Protein AF-0000000070112842 (afdb_homodimer)

Solvent-accessible surface area (backbone atoms only — not comparable to full-atom values): 18933 Å² total; per-residue (Å²): 123,49,76,45,70,64,50,80,87,42,48,68,60,49,40,52,39,33,24,64,46,45,57,95,49,2,61,63,55,31,59,43,51,64,49,45,53,69,75,30,86,79,47,47,46,36,32,30,29,48,96,89,36,78,44,31,39,36,29,32,35,65,26,33,31,51,26,91,87,47,78,40,79,28,38,31,53,58,56,76,26,37,30,71,92,50,54,96,68,54,55,63,58,53,47,49,54,52,52,49,55,57,41,51,74,67,59,40,27,43,37,32,38,73,52,60,46,77,63,41,43,77,73,62,32,40,45,24,60,82,63,53,32,40,74,70,47,88,63,40,53,68,62,25,33,26,31,30,78,39,89,60,45,54,88,80,74,27,32,28,43,42,74,42,61,61,41,60,78,63,59,57,65,42,65,127,120,46,75,44,71,63,52,82,87,42,48,67,60,49,39,54,38,32,25,61,44,45,58,95,50,3,61,62,54,33,58,42,51,63,49,44,55,67,75,29,86,80,48,46,47,36,31,31,30,48,97,88,37,78,44,30,39,35,27,33,34,65,26,34,30,50,26,91,88,48,78,39,79,28,37,32,51,59,57,77,28,37,31,71,92,51,54,95,68,54,54,63,59,51,47,50,53,51,51,48,55,57,39,50,75,69,59,41,27,43,38,33,37,74,51,60,46,76,65,41,42,77,73,60,34,42,46,24,61,83,64,53,31,40,75,70,45,88,63,40,54,67,60,24,33,25,31,28,76,40,88,60,45,54,87,80,72,26,30,27,43,42,74,43,61,61,41,60,78,65,58,58,66,39,67,124

Radius of gyration: 22.59 Å; Cα contacts (8 Å, |Δi|>4): 717; chains: 2; bounding box: 39×72×52 Å

Foldseek 3Di:
DDKDWDDPVCLVLVLVQQLQQPPPCSNLLSVLVVVQVVQAVPKTKMFDDDPRHTFWMKIWHWWWFPAPPDIDIAIEIPDIGGHPVCPPVCRSLVRLVVVLVVVVVVLHFKYKYFDDLVVCVVNAKFQQVVLQEAEPDPLGPRGRTIMHGDPNHDSSRYHYIGDDCSCVVSVNRSND/DDKDWDDPVCLVLVLVQQLQQPPPCSNLLSVLVVVQVVQAVPKTKMFDDDPRHTFWMKIWHWWWFPAPPDIDIAIEIPDIGGHPVCPPVCRSLVRLVVVLVVVVVVLHFKYKYFDDLVVCVVNAKFQQVVLQEAEPDPLGPRGRTIMHGDPNHDSSRYHYIGDDCSCVVSVNRSND

Structure (mmCIF, N/CA/C/O backbone):
data_AF-0000000070112842-model_v1
#
loop_
_entity.id
_entity.type
_entity.pdbx_description
1 polymer 'Putative acetyltransferase'
#
loop_
_atom_site.group_PDB
_atom_site.id
_atom_site.type_symbol
_atom_site.label_atom_id
_atom_site.label_alt_id
_atom_site.label_comp_id
_atom_site.label_asym_id
_atom_site.label_entity_id
_atom_site.label_seq_id
_atom_site.pdbx_PDB_ins_code
_atom_site.Cartn_x
_atom_site.Cartn_y
_atom_site.Cartn_z
_atom_site.occupancy
_atom_site.B_iso_or_equiv
_atom_site.auth_seq_id
_atom_site.auth_comp_id
_atom_site.auth_asym_id
_atom_sit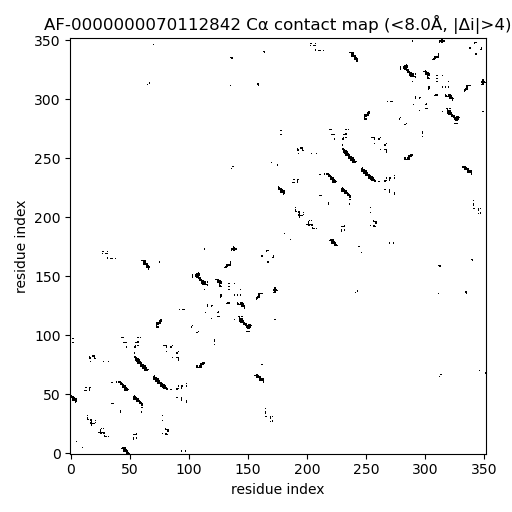e.auth_atom_id
_atom_site.pdbx_PDB_model_num
ATOM 1 N N . MET A 1 1 ? -2.617 -36.75 -10.039 1 94.19 1 MET A N 1
ATOM 2 C CA . MET A 1 1 ? -2.389 -35.438 -9.414 1 94.19 1 MET A CA 1
ATOM 3 C C . MET A 1 1 ? -3.52 -35.094 -8.445 1 94.19 1 MET A C 1
ATOM 5 O O . MET A 1 1 ? -4.695 -35.25 -8.781 1 94.19 1 MET A O 1
ATOM 9 N N . HIS A 1 2 ? -3.211 -34.688 -7.227 1 97.38 2 HIS A N 1
ATOM 10 C CA . HIS A 1 2 ? -4.148 -34.281 -6.176 1 97.38 2 HIS A CA 1
ATOM 11 C C . HIS A 1 2 ? -3.879 -32.875 -5.688 1 97.38 2 HIS A C 1
ATOM 13 O O . HIS A 1 2 ? -2.727 -32.5 -5.457 1 97.38 2 HIS A O 1
ATOM 19 N N . ILE A 1 3 ? -4.961 -32.062 -5.59 1 98.75 3 ILE A N 1
ATOM 20 C CA . ILE A 1 3 ? -4.824 -30.688 -5.102 1 98.75 3 ILE A CA 1
ATOM 21 C C . ILE A 1 3 ? -5.477 -30.562 -3.729 1 98.75 3 ILE A C 1
ATOM 23 O O . ILE A 1 3 ? -6.598 -31.031 -3.52 1 98.75 3 ILE A O 1
ATOM 27 N N . ARG A 1 4 ? -4.805 -29.953 -2.801 1 98.62 4 ARG A N 1
ATOM 28 C CA . ARG A 1 4 ? -5.301 -29.766 -1.442 1 98.62 4 ARG A CA 1
ATOM 29 C C . ARG A 1 4 ? -4.746 -28.469 -0.832 1 98.62 4 ARG A C 1
ATOM 31 O O . ARG A 1 4 ? -3.797 -27.891 -1.355 1 98.62 4 ARG A O 1
ATOM 38 N N . ALA A 1 5 ? -5.324 -28.062 0.237 1 98.69 5 ALA A N 1
ATOM 39 C CA . ALA A 1 5 ? -4.793 -26.922 0.989 1 98.69 5 ALA A CA 1
ATOM 40 C C . ALA A 1 5 ? -3.412 -27.234 1.553 1 98.69 5 ALA A C 1
ATOM 42 O O . ALA A 1 5 ? -3.145 -28.375 1.964 1 98.69 5 ALA A O 1
ATOM 43 N N . GLU A 1 6 ? -2.572 -26.297 1.577 1 98.62 6 GLU A N 1
ATOM 44 C CA . GLU A 1 6 ? -1.262 -26.531 2.182 1 98.62 6 GLU A CA 1
ATOM 45 C C . GLU A 1 6 ? -1.379 -26.75 3.686 1 98.62 6 GLU A C 1
ATOM 47 O O . GLU A 1 6 ? -2.35 -26.312 4.309 1 98.62 6 GLU A O 1
ATOM 52 N N . THR A 1 7 ? -0.435 -27.422 4.27 1 98.19 7 THR A N 1
ATOM 53 C CA . THR A 1 7 ? -0.228 -27.562 5.707 1 98.19 7 THR A CA 1
ATOM 54 C C . THR A 1 7 ? 1.185 -27.125 6.094 1 98.19 7 THR A C 1
ATOM 56 O O . THR A 1 7 ? 2.061 -27.016 5.23 1 98.19 7 THR A O 1
ATOM 59 N N . PRO A 1 8 ? 1.387 -26.828 7.34 1 98.31 8 PRO A N 1
ATOM 60 C CA . PRO A 1 8 ? 2.736 -26.438 7.754 1 98.31 8 PRO A CA 1
ATOM 61 C C . PRO A 1 8 ? 3.793 -27.469 7.375 1 98.31 8 PRO A C 1
ATOM 63 O O . PRO A 1 8 ? 4.941 -27.125 7.105 1 98.31 8 PRO A O 1
ATOM 66 N N . ALA A 1 9 ? 3.432 -28.672 7.289 1 98.06 9 ALA A N 1
ATOM 67 C CA . ALA A 1 9 ? 4.363 -29.734 6.918 1 98.06 9 ALA A CA 1
ATOM 68 C C . ALA A 1 9 ? 4.848 -29.562 5.48 1 98.06 9 ALA A C 1
ATOM 70 O O . ALA A 1 9 ? 5.898 -30.094 5.105 1 98.06 9 ALA A O 1
ATOM 71 N N . ASP A 1 10 ? 4.137 -28.781 4.68 1 98.62 10 ASP A N 1
ATOM 72 C CA . ASP A 1 10 ? 4.461 -28.594 3.268 1 98.62 10 ASP A CA 1
ATOM 73 C C . ASP A 1 10 ? 5.473 -27.469 3.084 1 98.62 10 ASP A C 1
ATOM 75 O O . ASP A 1 10 ? 6.047 -27.312 2.002 1 98.62 10 ASP A O 1
ATOM 79 N N . HIS A 1 11 ? 5.684 -26.688 4.117 1 98.69 11 HIS A N 1
ATOM 80 C CA . HIS A 1 11 ? 6.367 -25.406 3.969 1 98.69 11 HIS A CA 1
ATOM 81 C C . HIS A 1 11 ? 7.762 -25.578 3.385 1 98.69 11 HIS A C 1
ATOM 83 O O . HIS A 1 11 ? 8.148 -24.875 2.457 1 98.69 11 HIS A O 1
ATOM 89 N N . PRO A 1 12 ? 8.562 -26.578 3.82 1 98.38 12 PRO A N 1
ATOM 90 C CA . PRO A 1 12 ? 9.891 -26.75 3.221 1 98.38 12 PRO A CA 1
ATOM 91 C C . PRO A 1 12 ? 9.828 -27.125 1.739 1 98.38 12 PRO A C 1
ATOM 93 O O . PRO A 1 12 ? 10.594 -26.594 0.933 1 98.38 12 PRO A O 1
ATOM 96 N N . ALA A 1 13 ? 8.961 -28.016 1.416 1 98.38 13 ALA A N 1
ATOM 97 C CA . ALA A 1 13 ? 8.82 -28.438 0.024 1 98.38 13 ALA A CA 1
ATOM 98 C C . ALA A 1 13 ? 8.32 -27.281 -0.847 1 98.38 13 ALA A C 1
ATOM 100 O O . ALA A 1 13 ? 8.75 -27.141 -1.993 1 98.38 13 ALA A O 1
ATOM 101 N N . ILE A 1 14 ? 7.371 -26.469 -0.353 1 98.69 14 ILE A N 1
ATOM 102 C CA . ILE A 1 14 ? 6.879 -25.312 -1.074 1 98.69 14 IL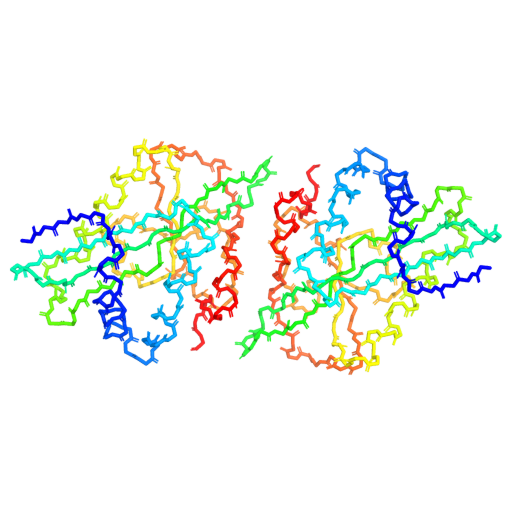E A CA 1
ATOM 103 C C . ILE A 1 14 ? 8.023 -24.328 -1.313 1 98.69 14 ILE A C 1
ATOM 105 O O . ILE A 1 14 ? 8.164 -23.781 -2.41 1 98.69 14 ILE A O 1
ATOM 109 N N . ASP A 1 15 ? 8.836 -24.141 -0.276 1 98.56 15 ASP A N 1
ATOM 110 C CA . ASP A 1 15 ? 9.977 -23.234 -0.394 1 98.56 15 ASP A CA 1
ATOM 111 C C . ASP A 1 15 ? 10.883 -23.641 -1.552 1 98.56 15 ASP A C 1
ATOM 113 O O . ASP A 1 15 ? 11.234 -22.812 -2.396 1 98.56 15 ASP A O 1
ATOM 117 N N . GLN A 1 16 ? 11.18 -24.906 -1.597 1 97.94 16 GLN A N 1
ATOM 118 C CA . GLN A 1 16 ? 12.039 -25.438 -2.65 1 97.94 16 GLN A CA 1
ATOM 119 C C . GLN A 1 16 ? 11.367 -25.328 -4.016 1 97.94 16 GLN A C 1
ATOM 121 O O . GLN A 1 16 ? 12.016 -24.984 -5.008 1 97.94 16 GLN A O 1
ATOM 126 N N . LEU A 1 17 ? 10.133 -25.656 -4.035 1 98.38 17 LEU A N 1
ATOM 127 C CA . LEU A 1 17 ? 9.359 -25.609 -5.273 1 98.38 17 LEU A CA 1
ATOM 128 C C . LEU A 1 17 ? 9.328 -24.188 -5.836 1 98.38 17 LEU A C 1
ATOM 130 O O . LEU A 1 17 ? 9.586 -23.984 -7.023 1 98.38 17 LEU A O 1
ATOM 134 N N . VAL A 1 18 ? 9.062 -23.203 -5.016 1 98.25 18 VAL A N 1
ATOM 135 C CA . VAL A 1 18 ? 8.961 -21.797 -5.43 1 98.25 18 VAL A CA 1
ATOM 136 C C . VAL A 1 18 ? 10.32 -21.312 -5.914 1 98.25 18 VAL A C 1
ATOM 138 O O . VAL A 1 18 ? 10.43 -20.703 -6.984 1 98.25 18 VAL A O 1
ATOM 141 N N . GLU A 1 19 ? 11.328 -21.594 -5.125 1 97.38 19 GLU A N 1
ATOM 142 C CA . GLU A 1 19 ? 12.672 -21.172 -5.508 1 97.38 19 GLU A CA 1
ATOM 143 C C . GLU A 1 19 ? 13.062 -21.719 -6.871 1 97.38 19 GLU A C 1
ATOM 145 O O . GLU A 1 19 ? 13.625 -21 -7.703 1 97.38 19 GLU A O 1
ATOM 150 N N . GLY A 1 20 ? 12.75 -22.922 -7.133 1 96.06 20 GLY A N 1
ATOM 151 C CA . GLY A 1 20 ? 13.086 -23.578 -8.391 1 96.06 20 GLY A CA 1
ATOM 152 C C . GLY A 1 20 ? 12.258 -23.078 -9.562 1 96.06 20 GLY A C 1
ATOM 153 O O . GLY A 1 20 ? 12.719 -23.109 -10.703 1 96.06 20 GLY A O 1
ATOM 154 N N . ALA A 1 21 ? 11.07 -22.625 -9.297 1 96.06 21 ALA A N 1
ATOM 155 C CA . ALA A 1 21 ? 10.125 -22.266 -10.352 1 96.06 21 ALA A CA 1
ATOM 156 C C . ALA A 1 21 ? 10.43 -20.875 -10.898 1 96.06 21 ALA A C 1
ATOM 158 O O . ALA A 1 21 ? 10.062 -20.562 -12.039 1 96.06 21 ALA A O 1
ATOM 159 N N . PHE A 1 22 ? 11.156 -19.953 -10.133 1 93.62 22 PHE A N 1
ATOM 160 C CA . PHE A 1 22 ? 11.289 -18.562 -10.523 1 93.62 22 PHE A CA 1
ATOM 161 C C . PHE A 1 22 ? 12.742 -18.234 -10.867 1 93.62 22 PHE A C 1
ATOM 163 O O . PHE A 1 22 ? 13.125 -17.062 -10.922 1 93.62 22 PHE A O 1
ATOM 170 N N . GLY A 1 23 ? 13.547 -19.25 -11.062 1 91.25 23 GLY A N 1
ATOM 171 C CA . GLY A 1 23 ? 14.906 -19.031 -11.547 1 91.25 23 GLY A CA 1
ATOM 172 C C . GLY A 1 23 ? 15.672 -18.016 -10.742 1 91.25 23 GLY A C 1
ATOM 173 O O . GLY A 1 23 ? 15.766 -18.109 -9.516 1 91.25 23 GLY A O 1
ATOM 174 N N . ALA A 1 24 ? 16.078 -16.828 -11.438 1 90.25 24 ALA A N 1
ATOM 175 C CA . ALA A 1 24 ? 16.938 -15.805 -10.844 1 90.25 24 ALA A CA 1
ATOM 176 C C . ALA A 1 24 ? 16.234 -15.102 -9.695 1 90.25 24 ALA A C 1
ATOM 178 O O . ALA A 1 24 ? 16.875 -14.664 -8.734 1 90.25 24 ALA A O 1
ATOM 179 N N . SER A 1 25 ? 14.914 -15.07 -9.789 1 92.06 25 SER A N 1
ATOM 180 C CA . SER A 1 25 ? 14.133 -14.406 -8.75 1 92.06 25 SER A CA 1
ATOM 181 C C . SER A 1 25 ? 13.641 -15.406 -7.707 1 92.06 25 SER A C 1
ATOM 183 O O . SER A 1 25 ? 12.812 -15.062 -6.855 1 92.06 25 SER A O 1
ATOM 185 N N . GLY A 1 26 ? 14.102 -16.578 -7.832 1 94.56 26 GLY A N 1
ATOM 186 C CA . GLY A 1 26 ? 13.57 -17.672 -7.035 1 94.56 26 GLY A CA 1
ATOM 187 C C . GLY A 1 26 ? 13.641 -17.406 -5.543 1 94.56 26 GLY A C 1
ATOM 188 O O . GLY A 1 26 ? 12.648 -17.562 -4.828 1 94.56 26 GLY A O 1
ATOM 189 N N . ARG A 1 27 ? 14.742 -17.047 -5.121 1 96 27 ARG A N 1
ATOM 190 C CA . ARG A 1 27 ? 14.914 -16.828 -3.686 1 96 27 ARG A CA 1
ATOM 191 C C . ARG A 1 27 ? 14.07 -15.664 -3.195 1 96 27 ARG A C 1
ATOM 193 O O . ARG A 1 27 ? 13.445 -15.742 -2.133 1 96 27 ARG A O 1
ATOM 200 N N . MET A 1 28 ? 14.016 -14.648 -3.951 1 95.44 28 MET A N 1
ATOM 201 C CA . MET A 1 28 ? 13.203 -13.484 -3.604 1 95.44 28 MET A CA 1
ATOM 202 C C . MET A 1 28 ? 11.734 -13.875 -3.461 1 95.44 28 MET A C 1
ATOM 204 O O . MET A 1 28 ? 11.078 -13.492 -2.492 1 95.44 28 MET A O 1
ATOM 208 N N . VAL A 1 29 ? 11.234 -14.648 -4.395 1 96.69 29 VAL A N 1
ATOM 209 C CA . VAL A 1 29 ? 9.836 -15.062 -4.387 1 96.69 29 VAL A CA 1
ATOM 210 C C . VAL A 1 29 ? 9.602 -16.062 -3.258 1 96.69 29 VAL A C 1
ATOM 212 O O . VAL A 1 29 ? 8.586 -16 -2.564 1 96.69 29 VAL A O 1
ATOM 215 N N . ALA A 1 30 ? 10.562 -16.922 -3.064 1 98.06 30 ALA A N 1
ATOM 216 C CA . ALA A 1 30 ? 10.445 -17.922 -2 1 98.06 30 ALA A CA 1
ATOM 217 C C . ALA A 1 30 ? 10.391 -17.25 -0.63 1 98.06 30 ALA A C 1
ATOM 219 O O . ALA A 1 30 ? 9.68 -17.719 0.268 1 98.06 30 ALA A O 1
ATOM 220 N N . ASP A 1 31 ? 11.125 -16.172 -0.464 1 98 31 ASP A N 1
ATOM 221 C CA . ASP A 1 31 ? 11.133 -15.438 0.798 1 98 31 ASP A CA 1
ATOM 222 C C . ASP A 1 31 ? 9.82 -14.688 1.006 1 98 31 ASP A C 1
ATOM 224 O O . ASP A 1 31 ? 9.445 -14.391 2.141 1 98 31 ASP A O 1
ATOM 228 N N . LEU A 1 32 ? 9.156 -14.383 -0.041 1 97.94 32 LEU A N 1
ATOM 229 C CA . LEU A 1 32 ? 7.887 -13.664 0.01 1 97.94 32 LEU A CA 1
ATOM 230 C C . LEU A 1 32 ? 6.793 -14.539 0.612 1 97.94 32 LEU A C 1
ATOM 232 O O . LEU A 1 32 ? 5.941 -14.055 1.36 1 97.94 32 LEU A O 1
ATOM 236 N N . VAL A 1 33 ? 6.832 -15.797 0.372 1 98.69 33 VAL A N 1
ATOM 237 C CA . VAL A 1 33 ? 5.734 -16.719 0.663 1 98.69 33 VAL A CA 1
ATOM 238 C C . VAL A 1 33 ? 5.512 -16.781 2.172 1 98.69 33 VAL A C 1
ATOM 240 O O . VAL A 1 33 ? 4.402 -16.547 2.652 1 98.69 33 VAL A O 1
ATOM 243 N N . PRO A 1 34 ? 6.539 -17.047 3.02 1 98.75 34 PRO A N 1
ATOM 244 C CA . PRO A 1 34 ? 6.285 -17.078 4.461 1 98.75 34 PRO A CA 1
ATOM 245 C C . PRO A 1 34 ? 5.859 -15.711 5.008 1 98.75 34 PRO A C 1
ATOM 247 O O . PRO A 1 34 ? 5.094 -15.641 5.969 1 98.75 34 PRO A O 1
ATOM 250 N N . ALA A 1 35 ? 6.352 -14.664 4.398 1 98.69 35 ALA A N 1
ATOM 251 C CA . ALA A 1 35 ? 5.961 -13.328 4.82 1 98.69 35 ALA A CA 1
ATOM 252 C C . ALA A 1 35 ? 4.48 -13.07 4.543 1 98.69 35 ALA A C 1
ATOM 254 O O . ALA A 1 35 ? 3.781 -12.484 5.367 1 98.69 35 ALA A O 1
ATOM 255 N N . LEU A 1 36 ? 4.027 -13.523 3.412 1 98.75 36 LEU A N 1
ATOM 256 C CA . LEU A 1 36 ? 2.617 -13.383 3.068 1 98.75 36 LEU A CA 1
ATOM 257 C C . LEU A 1 36 ? 1.743 -14.188 4.027 1 98.75 36 LEU A C 1
ATOM 259 O O . LEU A 1 36 ? 0.688 -13.711 4.453 1 98.75 36 LEU A O 1
ATOM 263 N N . ARG A 1 37 ? 2.189 -15.383 4.402 1 98.56 37 ARG A N 1
ATOM 264 C CA . ARG A 1 37 ? 1.476 -16.188 5.387 1 98.56 37 ARG A CA 1
ATOM 265 C C . ARG A 1 37 ? 1.325 -15.43 6.703 1 98.56 37 ARG A C 1
ATOM 267 O O . ARG A 1 37 ? 0.258 -15.453 7.32 1 98.56 37 ARG A O 1
ATOM 274 N N . ARG A 1 38 ? 2.379 -14.828 7.043 1 98.25 38 ARG A N 1
ATOM 275 C CA . ARG A 1 38 ? 2.428 -14.125 8.32 1 98.25 38 ARG A CA 1
ATOM 276 C C . ARG A 1 38 ? 1.506 -12.914 8.312 1 98.25 38 ARG A C 1
ATOM 278 O O . ARG A 1 38 ? 0.792 -12.664 9.289 1 98.25 38 ARG A O 1
ATOM 285 N N . ASP A 1 39 ? 1.477 -12.25 7.277 1 98.06 39 ASP A N 1
ATOM 286 C CA . ASP A 1 39 ? 0.873 -10.922 7.262 1 98.06 39 ASP A CA 1
ATOM 287 C C . ASP A 1 39 ? -0.594 -10.992 6.84 1 98.06 39 ASP A C 1
ATOM 289 O O . ASP A 1 39 ? -1.344 -10.031 7.023 1 98.06 39 ASP A O 1
ATOM 293 N N . ASP A 1 40 ? -1.027 -12.07 6.199 1 98.25 40 ASP A N 1
ATOM 294 C CA . ASP A 1 40 ? -2.428 -12.281 5.852 1 98.25 40 ASP A CA 1
ATOM 295 C C . ASP A 1 40 ? -2.949 -13.594 6.43 1 98.25 40 ASP A C 1
ATOM 297 O O . ASP A 1 40 ? -2.863 -14.641 5.785 1 98.25 40 ASP A O 1
ATOM 301 N N . PRO A 1 41 ? -3.586 -13.516 7.492 1 95.31 41 PRO A N 1
ATOM 302 C CA . PRO A 1 41 ? -4.074 -14.75 8.117 1 95.31 41 PRO A CA 1
ATOM 303 C C . PRO A 1 41 ? -5.184 -15.422 7.312 1 95.31 41 PRO A C 1
ATOM 305 O O . PRO A 1 41 ? -5.5 -16.594 7.547 1 95.31 41 PRO A O 1
ATOM 308 N N . GLU A 1 42 ? -5.719 -14.742 6.332 1 95.69 42 GLU A N 1
ATOM 309 C CA . GLU A 1 42 ? -6.82 -15.297 5.551 1 95.69 42 GLU A CA 1
ATOM 310 C C . GLU A 1 42 ? -6.332 -15.805 4.191 1 95.69 42 GLU A C 1
ATOM 312 O O . GLU A 1 42 ? -7.137 -16.031 3.289 1 95.69 42 GLU A O 1
ATOM 317 N N . PHE A 1 43 ? -5.074 -15.93 4.047 1 98.31 43 PHE A N 1
ATOM 318 C CA . PHE A 1 43 ? -4.52 -16.375 2.773 1 98.31 43 PHE A CA 1
ATOM 319 C C . PHE A 1 43 ? -5.105 -17.719 2.367 1 98.31 43 PHE A C 1
ATOM 321 O O . PHE A 1 43 ? -5.516 -18.5 3.223 1 98.31 43 PHE A O 1
ATOM 328 N N . LEU A 1 44 ? -5.191 -17.953 1.058 1 98.69 44 LEU A N 1
ATOM 329 C CA . LEU A 1 44 ? -5.496 -19.25 0.479 1 98.69 44 LEU A CA 1
ATOM 330 C C . LEU A 1 44 ? -4.297 -19.812 -0.277 1 98.69 44 LEU A C 1
ATOM 332 O O . LEU A 1 44 ? -3.688 -19.109 -1.087 1 98.69 44 LEU A O 1
ATOM 336 N N . SER A 1 45 ? -3.955 -21 0.008 1 98.88 45 SER A N 1
ATOM 337 C CA . SER A 1 45 ? -2.803 -21.656 -0.603 1 98.88 45 SER A CA 1
ATOM 338 C C . SER A 1 45 ? -3.068 -23.141 -0.831 1 98.88 45 SER A C 1
ATOM 340 O O . SER A 1 45 ? -3.557 -23.844 0.064 1 98.88 45 SER A O 1
ATOM 342 N N . PHE A 1 46 ? -2.748 -23.578 -2.002 1 98.94 46 PHE A N 1
ATOM 343 C CA . PHE A 1 46 ? -2.99 -24.953 -2.391 1 98.94 46 PHE A CA 1
ATOM 344 C C . PHE A 1 46 ? -1.736 -25.578 -3.002 1 98.94 46 PHE A C 1
ATOM 346 O O . PHE A 1 46 ? -0.942 -24.875 -3.637 1 98.94 46 PHE A O 1
ATOM 353 N N . VAL A 1 47 ? -1.636 -26.859 -2.797 1 98.88 47 VAL A N 1
ATOM 354 C CA . VAL A 1 47 ? -0.534 -27.609 -3.391 1 98.88 47 VAL A CA 1
ATOM 355 C C . VAL A 1 47 ? -1.086 -28.719 -4.27 1 98.88 47 VAL A C 1
ATOM 357 O O . VAL A 1 47 ? -2.172 -29.25 -4.012 1 98.88 47 VAL A O 1
ATOM 360 N N . ALA A 1 48 ? -0.407 -28.953 -5.336 1 98.88 48 ALA A N 1
ATOM 361 C CA . ALA A 1 48 ? -0.628 -30.141 -6.168 1 98.88 48 ALA A CA 1
ATOM 362 C C . ALA A 1 48 ? 0.427 -31.203 -5.895 1 98.88 48 ALA A C 1
ATOM 364 O O . ALA A 1 48 ? 1.625 -30.906 -5.875 1 98.88 48 ALA A O 1
ATOM 365 N N . GLU A 1 49 ? -0.035 -32.344 -5.699 1 98.06 49 GLU A N 1
ATOM 366 C CA . GLU A 1 49 ? 0.854 -33.469 -5.418 1 98.06 49 GLU A CA 1
ATOM 367 C C . GLU A 1 49 ? 0.645 -34.625 -6.422 1 98.06 49 GLU A C 1
ATOM 369 O O . GLU A 1 49 ? -0.477 -34.844 -6.879 1 98.06 49 GLU A O 1
ATOM 374 N N . ASP A 1 50 ? 1.737 -35.188 -6.801 1 96.88 50 ASP A N 1
ATOM 375 C CA . ASP A 1 50 ? 1.746 -36.375 -7.617 1 96.88 50 ASP A CA 1
ATOM 376 C C . ASP A 1 50 ? 2.693 -37.438 -7.031 1 96.88 50 ASP A C 1
ATOM 378 O O . ASP A 1 50 ? 3.898 -37.188 -6.926 1 96.88 50 ASP A O 1
ATOM 382 N N . GLY A 1 51 ? 2.172 -38.656 -6.59 1 93.12 51 GLY A N 1
ATOM 383 C CA . GLY A 1 51 ? 2.988 -39.719 -6.012 1 93.12 51 GLY A CA 1
ATOM 384 C C . GLY A 1 51 ? 3.719 -39.281 -4.754 1 93.12 51 GLY A C 1
ATOM 385 O O . GLY A 1 51 ? 4.891 -39.625 -4.562 1 93.12 51 GLY A O 1
ATOM 386 N N . GLY A 1 52 ? 3.115 -38.344 -3.998 1 91.81 52 GLY A N 1
ATOM 387 C CA . GLY A 1 52 ? 3.689 -37.906 -2.736 1 91.81 52 GLY A CA 1
ATOM 388 C C . GLY A 1 52 ? 4.641 -36.75 -2.889 1 91.81 52 GLY A C 1
ATOM 389 O O . GLY A 1 52 ? 5.141 -36.219 -1.896 1 91.81 52 GLY A O 1
ATOM 390 N N . THR A 1 53 ? 4.828 -36.375 -4.094 1 95.88 53 THR A N 1
ATOM 391 C CA . THR A 1 53 ? 5.719 -35.25 -4.363 1 95.88 53 THR A CA 1
ATOM 392 C C . THR A 1 53 ? 4.926 -34 -4.711 1 95.88 53 THR A C 1
ATOM 394 O O . THR A 1 53 ? 3.977 -34.031 -5.496 1 95.88 53 THR A O 1
ATOM 397 N N . LEU A 1 54 ? 5.316 -32.875 -4.082 1 98.12 54 LEU A N 1
ATOM 398 C CA . LEU A 1 54 ? 4.703 -31.594 -4.43 1 98.12 54 LEU A CA 1
ATOM 399 C C . LEU A 1 54 ? 5.188 -31.109 -5.793 1 98.12 54 LEU A C 1
ATOM 401 O O . LEU A 1 54 ? 6.391 -30.969 -6.008 1 98.12 54 LEU A O 1
ATOM 405 N N . ILE A 1 55 ? 4.277 -30.875 -6.707 1 98.62 55 ILE A N 1
ATOM 406 C CA . ILE A 1 55 ? 4.691 -30.531 -8.062 1 98.62 55 ILE A CA 1
ATOM 407 C C . ILE A 1 55 ? 4.172 -29.141 -8.414 1 98.62 55 ILE A C 1
ATOM 409 O O . ILE A 1 55 ? 4.555 -28.562 -9.438 1 98.62 55 ILE A O 1
ATOM 413 N N . GLY A 1 56 ? 3.322 -28.562 -7.59 1 98.88 56 GLY A N 1
ATOM 414 C CA . GLY A 1 56 ? 2.787 -27.234 -7.832 1 98.88 56 GLY A CA 1
ATOM 415 C C . GLY A 1 56 ? 2.279 -26.547 -6.574 1 98.88 56 GLY A C 1
ATOM 416 O O . GLY A 1 56 ? 2.012 -27.219 -5.57 1 98.88 56 GLY A O 1
ATOM 417 N N . HIS A 1 57 ? 2.168 -25.25 -6.605 1 98.88 57 HIS A N 1
ATOM 418 C CA . HIS A 1 57 ? 1.733 -24.391 -5.504 1 98.88 57 HIS A CA 1
ATOM 419 C C . HIS A 1 57 ? 1.108 -23.109 -6.02 1 98.88 57 HIS A C 1
ATOM 421 O O . HIS A 1 57 ? 1.589 -22.531 -6.996 1 98.88 57 HIS A O 1
ATOM 427 N N . VAL A 1 58 ? 0.021 -22.734 -5.477 1 98.94 58 VAL A N 1
ATOM 428 C CA . VAL A 1 58 ? -0.591 -21.438 -5.781 1 98.94 58 VAL A CA 1
ATOM 429 C C . VAL A 1 58 ? -1.025 -20.75 -4.488 1 98.94 58 VAL A C 1
ATOM 431 O O . VAL A 1 58 ? -1.477 -21.422 -3.549 1 98.94 58 VAL A O 1
ATOM 434 N N . MET A 1 59 ? -0.884 -19.469 -4.488 1 98.88 59 MET A N 1
ATOM 435 C CA . MET A 1 59 ? -1.245 -18.719 -3.297 1 98.88 59 MET A CA 1
ATOM 436 C C . MET A 1 59 ? -2.023 -17.453 -3.668 1 98.88 59 MET A C 1
ATOM 438 O O . MET A 1 59 ? -1.772 -16.844 -4.711 1 98.88 59 MET A O 1
ATOM 442 N N . PHE A 1 60 ? -3.006 -17.109 -2.898 1 98.88 60 PHE A N 1
ATOM 443 C CA . PHE A 1 60 ? -3.812 -15.898 -2.963 1 98.88 60 PHE A CA 1
ATOM 444 C C . PHE A 1 60 ? -3.771 -15.156 -1.636 1 98.88 60 PHE A C 1
ATOM 446 O O . PHE A 1 60 ? -4.039 -15.734 -0.582 1 98.88 60 PHE A O 1
ATOM 453 N N . THR A 1 61 ? -3.381 -13.914 -1.688 1 98.69 61 THR A N 1
ATOM 454 C CA . THR A 1 61 ? -3.354 -13.109 -0.467 1 98.69 61 THR A CA 1
ATOM 455 C C . THR A 1 61 ? -4.188 -11.844 -0.631 1 98.69 61 THR A C 1
ATOM 457 O O . THR A 1 61 ? -4.344 -11.344 -1.745 1 98.69 61 THR A O 1
ATOM 460 N N . ARG A 1 62 ? -4.703 -11.398 0.479 1 98 62 ARG A N 1
ATOM 461 C CA . ARG A 1 62 ? -5.621 -10.266 0.511 1 98 62 ARG A CA 1
ATOM 462 C C . ARG A 1 62 ? -4.887 -8.953 0.239 1 98 62 ARG A C 1
ATOM 464 O O . ARG A 1 62 ? -3.867 -8.664 0.869 1 98 62 ARG A O 1
ATOM 471 N N . SER A 1 63 ? -5.398 -8.148 -0.665 1 98.38 63 SER A N 1
ATOM 472 C CA . SER A 1 63 ? -5.074 -6.754 -0.95 1 98.38 63 SER A CA 1
ATOM 473 C C . SER A 1 63 ? -6.328 -5.887 -0.99 1 98.38 63 SER A C 1
ATOM 475 O O . SER A 1 63 ? -7.359 -6.258 -0.425 1 98.38 63 SER A O 1
ATOM 477 N N . LEU A 1 64 ? -6.188 -4.66 -1.519 1 98.62 64 LEU A N 1
ATOM 478 C CA . LEU A 1 64 ? -7.355 -3.781 -1.56 1 98.62 64 LEU A CA 1
ATOM 479 C C . LEU A 1 64 ? -7.566 -3.223 -2.963 1 98.62 64 LEU A C 1
ATOM 481 O O . LEU A 1 64 ? -6.602 -2.969 -3.686 1 98.62 64 LEU A O 1
ATOM 485 N N . LEU A 1 65 ? -8.75 -3.141 -3.338 1 98.69 65 LEU A N 1
ATOM 486 C CA . LEU A 1 65 ? -9.164 -2.229 -4.398 1 98.69 65 LEU A CA 1
ATOM 487 C C . LEU A 1 65 ? -9.656 -0.906 -3.816 1 98.69 65 LEU A C 1
ATOM 489 O O . LEU A 1 65 ? -10.633 -0.879 -3.066 1 98.69 65 LEU A O 1
ATOM 493 N N . ASP A 1 66 ? -8.93 0.099 -4.062 1 98.56 66 ASP A N 1
ATOM 494 C CA . ASP A 1 66 ? -9.367 1.45 -3.727 1 98.56 66 ASP A CA 1
ATOM 495 C C . ASP A 1 66 ? -10.438 1.938 -4.695 1 98.56 66 ASP A C 1
ATOM 497 O O . ASP A 1 66 ? -10.148 2.705 -5.613 1 98.56 66 ASP A O 1
ATOM 501 N N . ALA A 1 67 ? -11.695 1.487 -4.461 1 97.69 67 ALA A N 1
ATOM 502 C CA . ALA A 1 67 ? -12.828 1.86 -5.297 1 97.69 67 ALA A CA 1
ATOM 503 C C . ALA A 1 67 ? -13.344 3.254 -4.938 1 97.69 67 ALA A C 1
ATOM 505 O O . ALA A 1 67 ? -13.008 3.789 -3.877 1 97.69 67 ALA A O 1
ATOM 506 N N . PRO A 1 68 ? -14.133 3.885 -5.816 1 94.75 68 PRO A N 1
ATOM 507 C CA . PRO A 1 68 ? -14.578 5.258 -5.582 1 94.75 68 PRO A CA 1
ATOM 508 C C . PRO A 1 68 ? -15.352 5.41 -4.273 1 94.75 68 PRO A C 1
ATOM 510 O O . PRO A 1 68 ? -15.188 6.414 -3.57 1 94.75 68 PRO A O 1
ATOM 513 N N . ASP A 1 69 ? -16.078 4.371 -3.861 1 93.81 69 ASP A N 1
ATOM 514 C CA . ASP A 1 69 ? -17 4.602 -2.75 1 93.81 69 ASP A CA 1
ATOM 515 C C . ASP A 1 69 ? -16.594 3.785 -1.524 1 93.81 69 ASP A C 1
ATOM 517 O O . ASP A 1 69 ? -17.078 4.027 -0.42 1 93.81 69 ASP A O 1
ATOM 521 N N . ARG A 1 70 ? -15.727 2.844 -1.738 1 95.75 70 ARG A N 1
ATOM 522 C CA . ARG A 1 70 ? -15.312 2.006 -0.617 1 95.75 70 ARG A CA 1
ATOM 523 C C . ARG A 1 70 ? -14.039 1.242 -0.946 1 95.75 70 ARG A C 1
ATOM 525 O O . ARG A 1 70 ? -13.672 1.112 -2.115 1 95.75 70 ARG A O 1
ATOM 532 N N . LEU A 1 71 ? -13.406 0.769 0.06 1 97.44 71 LEU A N 1
ATOM 533 C CA . LEU A 1 71 ? -12.336 -0.213 -0.096 1 97.44 71 LEU A CA 1
ATOM 534 C C . LEU A 1 71 ? -12.906 -1.623 -0.208 1 97.44 71 LEU A C 1
ATOM 536 O O . LEU A 1 71 ? -13.766 -2.014 0.582 1 97.44 71 LEU A O 1
ATOM 540 N N . ILE A 1 72 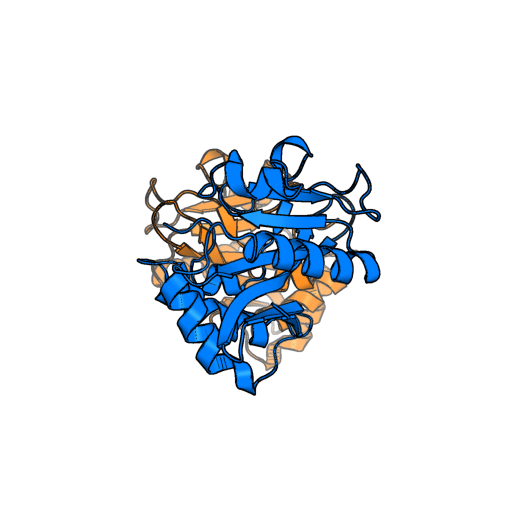? -12.453 -2.293 -1.204 1 97.75 72 ILE A N 1
ATOM 541 C CA . ILE A 1 72 ? -12.914 -3.66 -1.409 1 97.75 72 ILE A CA 1
ATOM 542 C C . ILE A 1 72 ? -11.75 -4.633 -1.243 1 97.75 72 ILE A C 1
ATOM 544 O O . ILE A 1 72 ? -10.75 -4.539 -1.958 1 97.75 72 ILE A O 1
ATOM 548 N N . PRO A 1 73 ? -11.812 -5.59 -0.262 1 97.81 73 PRO A N 1
ATOM 549 C CA . PRO A 1 73 ? -10.781 -6.633 -0.208 1 97.81 73 PRO A CA 1
ATOM 550 C C . PRO A 1 73 ? -10.766 -7.508 -1.459 1 97.81 73 PRO A C 1
ATOM 552 O O . PRO A 1 73 ? -11.82 -7.957 -1.919 1 97.81 73 PRO A O 1
ATOM 555 N N . VAL A 1 74 ? -9.648 -7.656 -2.037 1 98.62 74 VAL A N 1
ATOM 556 C CA . VAL A 1 74 ? -9.492 -8.492 -3.225 1 98.62 74 VAL A CA 1
ATOM 557 C C . VAL A 1 74 ? -8.234 -9.344 -3.094 1 98.62 74 VAL A C 1
ATOM 559 O O . VAL A 1 74 ? -7.234 -8.914 -2.518 1 98.62 74 VAL A O 1
ATOM 562 N N . PRO A 1 75 ? -8.281 -10.523 -3.631 1 98.75 75 PRO A N 1
ATOM 563 C CA . PRO A 1 75 ? -7.082 -11.367 -3.625 1 98.75 75 PRO A CA 1
ATOM 564 C C . PRO A 1 75 ? -6.125 -11.039 -4.77 1 98.75 75 PRO A C 1
ATOM 566 O O . PRO A 1 75 ? -6.562 -10.625 -5.844 1 98.75 75 PRO A O 1
ATOM 569 N N . VAL A 1 76 ? -4.898 -11.242 -4.492 1 98.88 76 VAL A N 1
ATOM 570 C CA . VAL A 1 76 ? -3.838 -11.258 -5.496 1 98.88 76 VAL A CA 1
ATOM 571 C C . VAL A 1 76 ? -3.236 -12.656 -5.598 1 98.88 76 VAL A C 1
ATOM 573 O O . VAL A 1 76 ? -2.885 -13.266 -4.586 1 98.88 76 VAL A O 1
ATOM 576 N N . LEU A 1 77 ? -3.268 -13.156 -6.809 1 98.81 77 LEU A N 1
ATOM 577 C CA . LEU A 1 77 ? -2.611 -14.43 -7.074 1 98.81 77 LEU A CA 1
ATOM 578 C C . LEU A 1 77 ? -1.104 -14.25 -7.211 1 98.81 77 LEU A C 1
ATOM 580 O O . LEU A 1 77 ? -0.63 -13.656 -8.18 1 98.81 77 LEU A O 1
ATOM 584 N N . SER A 1 78 ? -0.329 -14.594 -6.32 1 97.19 78 SER A N 1
ATOM 585 C CA . SER A 1 78 ? 1.13 -14.594 -6.281 1 97.19 78 SER A CA 1
ATOM 586 C C . SER A 1 78 ? 1.652 -15.391 -5.09 1 97.19 78 SER A C 1
ATOM 588 O O . SER A 1 78 ? 1.32 -15.094 -3.941 1 97.19 78 SER A O 1
ATOM 590 N N . PRO A 1 79 ? 2.414 -16.422 -5.285 1 97.94 79 PRO A N 1
ATOM 591 C CA . PRO A 1 79 ? 2.918 -16.906 -6.57 1 97.94 79 PRO A CA 1
ATOM 592 C C . PRO A 1 79 ? 2.143 -18.109 -7.09 1 97.94 79 PRO A C 1
ATOM 594 O O . PRO A 1 79 ? 1.288 -18.656 -6.383 1 97.94 79 PRO A O 1
ATOM 597 N N . LEU A 1 80 ? 2.295 -18.422 -8.273 1 98.62 80 LEU A N 1
ATOM 598 C CA . LEU A 1 80 ? 2.025 -19.719 -8.883 1 98.62 80 LEU A CA 1
ATOM 599 C C . LEU A 1 80 ? 3.322 -20.406 -9.297 1 98.62 80 LEU A C 1
ATOM 601 O O . LEU A 1 80 ? 4.098 -19.859 -10.086 1 98.62 80 LEU A O 1
ATOM 605 N N . SER A 1 81 ? 3.537 -21.578 -8.734 1 98.56 81 SER A N 1
ATOM 606 C CA . SER A 1 81 ? 4.789 -22.297 -8.961 1 98.56 81 SER A CA 1
ATOM 607 C C . SER A 1 81 ? 4.531 -23.734 -9.375 1 98.56 81 SER A C 1
ATOM 609 O O . SER A 1 81 ? 3.756 -24.438 -8.734 1 98.56 81 SER A O 1
ATOM 611 N N . VAL A 1 82 ? 5.148 -24.109 -10.414 1 98.62 82 VAL A N 1
ATOM 612 C CA . VAL A 1 82 ? 5.117 -25.5 -10.891 1 98.62 82 VAL A CA 1
ATOM 613 C C . VAL A 1 82 ? 6.539 -26.016 -11.086 1 98.62 82 VAL A C 1
ATOM 615 O O . VAL A 1 82 ? 7.395 -25.297 -11.625 1 98.62 82 VAL A O 1
ATOM 618 N N . ALA A 1 83 ? 6.793 -27.188 -10.617 1 97.75 83 ALA A N 1
ATOM 619 C CA . ALA A 1 83 ? 8.102 -27.781 -10.828 1 97.75 83 ALA A CA 1
ATOM 620 C C . ALA A 1 83 ? 8.492 -27.75 -12.305 1 97.75 83 ALA A C 1
ATOM 622 O O . ALA A 1 83 ? 7.68 -28.078 -13.172 1 97.75 83 ALA A O 1
ATOM 623 N N . PRO A 1 84 ? 9.711 -27.344 -12.547 1 96.06 84 PRO A N 1
ATOM 624 C CA . PRO A 1 84 ? 10.109 -27.188 -13.945 1 96.06 84 PRO A CA 1
ATOM 625 C C . PRO A 1 84 ? 9.852 -28.438 -14.781 1 96.06 84 PRO A C 1
ATOM 627 O O . PRO A 1 84 ? 9.375 -28.344 -15.914 1 96.06 84 PRO A O 1
ATOM 630 N N . GLU A 1 85 ? 10.039 -29.578 -14.266 1 95.62 85 GLU A N 1
ATOM 631 C CA . GLU A 1 85 ? 9.891 -30.828 -14.992 1 95.62 85 GLU A CA 1
ATOM 632 C C . GLU A 1 85 ? 8.422 -31.188 -15.188 1 95.62 85 GLU A C 1
ATOM 634 O O . GLU A 1 85 ? 8.094 -32.125 -15.93 1 95.62 85 GLU A O 1
ATOM 639 N N . ARG A 1 86 ? 7.551 -30.484 -14.539 1 96.81 86 ARG A N 1
ATOM 640 C CA . ARG A 1 86 ? 6.121 -30.766 -14.609 1 96.81 86 ARG A CA 1
ATOM 641 C C . ARG A 1 86 ? 5.371 -29.609 -15.273 1 96.81 86 ARG A C 1
ATOM 643 O O . ARG A 1 86 ? 4.137 -29.562 -15.242 1 96.81 86 ARG A O 1
ATOM 650 N N . GLN A 1 87 ? 6.121 -28.625 -15.82 1 94.5 87 GLN A N 1
ATOM 651 C CA . GLN A 1 87 ? 5.504 -27.484 -16.484 1 94.5 87 GLN A CA 1
ATOM 652 C C . GLN A 1 87 ? 4.93 -27.891 -17.844 1 94.5 87 GLN A C 1
ATOM 654 O O . GLN A 1 87 ? 5.32 -28.906 -18.406 1 94.5 87 GLN A O 1
ATOM 659 N N . ARG A 1 88 ? 3.947 -27.234 -18.297 1 95.19 88 ARG A N 1
ATOM 660 C CA . ARG A 1 88 ? 3.26 -27.453 -19.562 1 95.19 88 ARG A CA 1
ATOM 661 C C . ARG A 1 88 ? 2.527 -28.781 -19.578 1 95.19 88 ARG A C 1
ATOM 663 O O . ARG A 1 88 ? 2.453 -29.453 -20.625 1 95.19 88 ARG A O 1
ATOM 670 N N . GLN A 1 89 ? 2.146 -29.141 -18.391 1 96.94 89 GLN A N 1
ATOM 671 C CA . GLN A 1 89 ? 1.392 -30.391 -18.234 1 96.94 89 GLN A CA 1
ATOM 672 C C . GLN A 1 89 ? 0.04 -30.125 -17.578 1 96.94 89 GLN A C 1
ATOM 674 O O . GLN A 1 89 ? -0.61 -31.062 -17.109 1 96.94 89 GLN A O 1
ATOM 679 N N . GLY A 1 90 ? -0.317 -28.859 -17.453 1 97.44 90 GLY A N 1
ATOM 680 C CA . GLY A 1 90 ? -1.644 -28.5 -16.984 1 97.44 90 GLY A CA 1
ATOM 681 C C . GLY A 1 90 ? -1.705 -28.297 -15.477 1 97.44 90 GLY A C 1
ATOM 682 O O . GLY A 1 90 ? -2.764 -27.984 -14.93 1 97.44 90 GLY A O 1
ATOM 683 N N . VAL A 1 91 ? -0.608 -28.422 -14.727 1 98.44 91 VAL A N 1
ATOM 684 C CA . VAL A 1 91 ? -0.565 -28.344 -13.273 1 98.44 91 VAL A CA 1
ATOM 685 C C . VAL A 1 91 ? -0.974 -26.938 -12.828 1 98.44 91 VAL A C 1
ATOM 687 O O . VAL A 1 91 ? -1.826 -26.781 -11.945 1 98.44 91 VAL A O 1
ATOM 690 N N . GLY A 1 92 ? -0.375 -25.922 -13.484 1 98.5 92 GLY A N 1
ATOM 691 C CA . GLY A 1 92 ? -0.701 -24.547 -13.141 1 98.5 92 GLY A CA 1
ATOM 692 C C . GLY A 1 92 ? -2.164 -24.219 -13.344 1 98.5 92 GLY A C 1
ATOM 693 O O . GLY A 1 92 ? -2.805 -23.641 -12.469 1 98.5 92 GLY A O 1
ATOM 694 N N . GLY A 1 93 ? -2.635 -24.594 -14.477 1 98.44 93 GLY A N 1
ATOM 695 C CA . GLY A 1 93 ? -4.039 -24.375 -14.773 1 98.44 93 GLY A CA 1
ATOM 696 C C . GLY A 1 93 ? -4.977 -25.031 -13.781 1 98.44 93 GLY A C 1
ATOM 697 O O . GLY A 1 93 ? -5.984 -24.438 -13.383 1 98.44 93 GLY A O 1
ATOM 698 N N . ALA A 1 94 ? -4.68 -26.25 -13.398 1 98.69 94 ALA A N 1
ATOM 699 C CA . ALA A 1 94 ? -5.488 -26.969 -12.414 1 98.69 94 ALA A CA 1
ATOM 700 C C . ALA A 1 94 ? -5.488 -26.234 -11.07 1 98.69 94 ALA A C 1
ATOM 702 O O . ALA A 1 94 ? -6.523 -26.156 -10.406 1 98.69 94 ALA A O 1
ATOM 703 N N . LEU A 1 95 ? -4.355 -25.734 -10.68 1 98.88 95 LEU A N 1
ATOM 704 C CA . LEU A 1 95 ? -4.223 -24.984 -9.438 1 98.88 95 LEU A CA 1
ATOM 705 C C . LEU A 1 95 ? -5.031 -23.703 -9.484 1 98.88 95 LEU A C 1
ATOM 707 O O . LEU A 1 95 ? -5.723 -23.359 -8.523 1 98.88 95 LEU A O 1
ATOM 711 N N . ILE A 1 96 ? -4.957 -22.969 -10.609 1 98.81 96 ILE A N 1
ATOM 712 C CA . ILE A 1 96 ? -5.715 -21.75 -10.789 1 98.81 96 ILE A CA 1
ATOM 713 C C . ILE A 1 96 ? -7.211 -22.047 -10.695 1 98.81 96 ILE A C 1
ATOM 715 O O . ILE A 1 96 ? -7.934 -21.391 -9.938 1 98.81 96 ILE A O 1
ATOM 719 N N . ARG A 1 97 ? -7.656 -23.031 -11.414 1 98.69 97 ARG A N 1
ATOM 720 C CA . ARG A 1 97 ? -9.07 -23.391 -11.422 1 98.69 97 ARG A CA 1
ATOM 721 C C . ARG A 1 97 ? -9.555 -23.75 -10.016 1 98.69 97 ARG A C 1
ATOM 723 O O . ARG A 1 97 ? -10.641 -23.328 -9.602 1 98.69 97 ARG A O 1
ATOM 730 N N . HIS A 1 98 ? -8.781 -24.516 -9.328 1 98.81 98 HIS A N 1
ATOM 731 C CA . HIS A 1 98 ? -9.133 -24.891 -7.965 1 98.81 98 HIS A CA 1
ATOM 732 C C . HIS A 1 98 ? -9.227 -23.656 -7.066 1 98.81 98 HIS A C 1
ATOM 734 O O . HIS A 1 98 ? -10.203 -23.5 -6.332 1 98.81 98 HIS A O 1
ATOM 740 N N . GLY A 1 99 ? -8.195 -22.844 -7.125 1 98.75 99 GLY A N 1
ATOM 741 C CA . GLY A 1 99 ? -8.203 -21.625 -6.332 1 98.75 99 GLY A CA 1
ATOM 742 C C . GLY A 1 99 ? -9.375 -20.703 -6.645 1 98.75 99 GLY A C 1
ATOM 743 O O . GLY A 1 99 ? -10.016 -20.172 -5.738 1 98.75 99 GLY A O 1
ATOM 744 N N . VAL A 1 100 ? -9.672 -20.531 -7.91 1 98.62 100 VAL A N 1
ATOM 745 C CA . VAL A 1 100 ? -10.773 -19.688 -8.359 1 98.62 100 VAL A CA 1
ATOM 746 C C . VAL A 1 100 ? -12.094 -20.234 -7.824 1 98.62 100 VAL A C 1
ATOM 748 O O . VAL A 1 100 ? -12.93 -19.469 -7.328 1 98.62 100 VAL A O 1
ATOM 751 N N . ALA A 1 101 ? -12.289 -21.5 -7.914 1 98.44 101 ALA A N 1
ATOM 752 C CA . ALA A 1 101 ? -13.5 -22.125 -7.398 1 98.44 101 ALA A CA 1
ATOM 753 C C . ALA A 1 101 ? -13.672 -21.844 -5.906 1 98.44 101 ALA A C 1
ATOM 755 O O . ALA A 1 101 ? -14.773 -21.562 -5.441 1 98.44 101 ALA A O 1
ATOM 756 N N . GLU A 1 102 ? -12.617 -21.953 -5.148 1 98.44 102 GLU A N 1
ATOM 757 C CA . GLU A 1 102 ? -12.664 -21.703 -3.713 1 98.44 102 GLU A CA 1
ATOM 758 C C . GLU A 1 102 ? -12.977 -20.234 -3.42 1 98.44 102 GLU A C 1
ATOM 760 O O . GLU A 1 102 ? -13.734 -19.938 -2.49 1 98.44 102 GLU A O 1
ATOM 765 N N . LEU A 1 103 ? -12.438 -19.344 -4.203 1 98.31 103 LEU A N 1
ATOM 766 C CA . LEU A 1 103 ? -12.648 -17.922 -4.012 1 98.31 103 LEU A CA 1
ATOM 767 C C . LEU A 1 103 ? -14.07 -17.531 -4.395 1 98.31 103 LEU A C 1
ATOM 769 O O . LEU A 1 103 ? -14.664 -16.641 -3.779 1 98.31 103 LEU A O 1
ATOM 773 N N . GLU A 1 104 ? -14.578 -18.172 -5.383 1 97.81 104 GLU A N 1
ATOM 774 C CA . GLU A 1 104 ? -15.961 -17.922 -5.781 1 97.81 104 GLU A CA 1
ATOM 775 C C . GLU A 1 104 ? -16.938 -18.266 -4.652 1 97.81 104 GLU A C 1
ATOM 777 O O . GLU A 1 104 ? -17.906 -17.547 -4.438 1 97.81 104 GLU A O 1
ATOM 782 N N . LYS A 1 105 ? -16.641 -19.297 -3.932 1 97.69 105 LYS A N 1
ATOM 783 C CA . LYS A 1 105 ? -17.469 -19.703 -2.803 1 97.69 105 LYS A CA 1
ATOM 784 C C . LYS A 1 105 ? -17.484 -18.625 -1.724 1 97.69 105 LYS A C 1
ATOM 786 O O . LYS A 1 105 ? -18.391 -18.594 -0.885 1 97.69 105 LYS A O 1
ATOM 791 N N . ARG A 1 106 ? -16.531 -17.828 -1.732 1 96.75 106 ARG A N 1
ATOM 792 C CA . ARG A 1 106 ? -16.375 -16.781 -0.716 1 96.75 106 ARG A CA 1
ATOM 793 C C . ARG A 1 106 ? -16.891 -15.445 -1.224 1 96.75 106 ARG A C 1
ATOM 795 O O . ARG A 1 106 ? -16.656 -14.406 -0.601 1 96.75 106 ARG A O 1
ATOM 802 N N . ASP A 1 107 ? -17.484 -15.383 -2.412 1 97 107 ASP A N 1
ATOM 803 C CA . ASP A 1 107 ? -18.094 -14.219 -3.033 1 97 107 ASP A CA 1
ATOM 804 C C . ASP A 1 107 ? -17.062 -13.133 -3.32 1 97 107 ASP A C 1
ATOM 806 O O . ASP A 1 107 ? -17.344 -11.945 -3.18 1 97 107 ASP A O 1
ATOM 810 N N . VAL A 1 108 ? -15.898 -13.523 -3.602 1 97.44 108 VAL A N 1
ATOM 811 C CA . VAL A 1 108 ? -14.844 -12.625 -4.059 1 97.44 108 VAL A CA 1
ATOM 812 C C . VAL A 1 108 ? -15.188 -12.086 -5.445 1 97.44 108 VAL A C 1
ATOM 814 O O . VAL A 1 108 ? -15.547 -12.852 -6.344 1 97.44 108 VAL A O 1
ATOM 817 N N . PRO A 1 109 ? -15.086 -10.812 -5.68 1 98.56 109 PRO A N 1
ATOM 818 C CA . PRO A 1 109 ? -15.531 -10.273 -6.965 1 98.56 109 PRO A CA 1
ATOM 819 C C . PRO A 1 109 ? -14.43 -10.273 -8.023 1 98.56 109 PRO A C 1
ATOM 821 O O . PRO A 1 109 ? -14.719 -10.289 -9.219 1 98.56 109 PRO A O 1
ATOM 824 N N . LEU A 1 110 ? -13.18 -10.148 -7.562 1 98.81 110 LEU A N 1
ATOM 825 C CA . LEU A 1 110 ? -12.039 -9.922 -8.445 1 98.81 110 LEU A CA 1
ATOM 826 C C . LEU A 1 110 ? -10.805 -10.656 -7.945 1 98.81 110 LEU A C 1
ATOM 828 O O . LEU A 1 110 ? -10.547 -10.703 -6.742 1 98.81 110 LEU A O 1
ATOM 832 N N . ILE A 1 111 ? -10.047 -11.18 -8.82 1 98.94 111 ILE A N 1
ATOM 833 C CA . ILE A 1 111 ? -8.703 -11.68 -8.547 1 98.94 111 ILE A CA 1
ATOM 834 C C . ILE A 1 111 ? -7.688 -10.922 -9.406 1 98.94 111 ILE A C 1
ATOM 836 O O . ILE A 1 111 ? -7.84 -10.844 -10.625 1 98.94 111 ILE A O 1
ATOM 840 N N . PHE A 1 112 ? -6.684 -10.375 -8.773 1 98.94 112 PHE A N 1
ATOM 841 C CA . PHE A 1 112 ? -5.656 -9.656 -9.523 1 98.94 112 PHE A CA 1
ATOM 842 C C . PHE A 1 112 ? -4.367 -10.469 -9.586 1 98.94 112 PHE A C 1
ATOM 844 O O . PHE A 1 112 ? -4.16 -11.375 -8.781 1 98.94 112 PHE A O 1
ATOM 851 N N . LEU A 1 113 ? -3.496 -10.164 -10.555 1 98.5 113 LEU A N 1
ATOM 852 C CA . LEU A 1 113 ? -2.137 -10.695 -10.578 1 98.5 113 LEU A CA 1
ATOM 853 C C . LEU A 1 113 ? -1.248 -9.867 -11.508 1 98.5 113 LEU A C 1
ATOM 855 O O . LEU A 1 113 ? -1.74 -9.016 -12.25 1 98.5 113 LEU A O 1
ATOM 859 N N . GLU A 1 114 ? 0.033 -10.055 -11.352 1 97.81 114 GLU A N 1
ATOM 860 C CA . GLU A 1 114 ? 1.077 -9.672 -12.297 1 97.81 114 GLU A CA 1
ATOM 861 C C . GLU A 1 114 ? 1.743 -10.898 -12.914 1 97.81 114 GLU A C 1
ATOM 863 O O . GLU A 1 114 ? 2.279 -11.742 -12.195 1 97.81 114 GLU A O 1
ATOM 868 N N . GLY A 1 115 ? 1.731 -10.992 -14.219 1 96.94 115 GLY A N 1
ATOM 869 C CA . GLY A 1 115 ? 2.342 -12.164 -14.82 1 96.94 115 GLY A CA 1
ATOM 870 C C . GLY A 1 115 ? 2.246 -12.18 -16.344 1 96.94 115 GLY A C 1
ATOM 871 O O . GLY A 1 115 ? 1.909 -11.164 -16.953 1 96.94 115 GLY A O 1
ATOM 872 N N . ASP A 1 116 ? 2.57 -13.266 -16.969 1 96.94 116 ASP A N 1
ATOM 873 C CA . ASP A 1 116 ? 2.59 -13.43 -18.422 1 96.94 116 ASP A CA 1
ATOM 874 C C . ASP A 1 116 ? 1.177 -13.406 -19 1 96.94 116 ASP A C 1
ATOM 876 O O . ASP A 1 116 ? 0.395 -14.336 -18.781 1 96.94 116 ASP A O 1
ATOM 880 N N . PRO A 1 117 ? 0.933 -12.367 -19.781 1 97.5 117 PRO A N 1
ATOM 881 C CA . PRO A 1 117 ? -0.44 -12.242 -20.266 1 97.5 117 PRO A CA 1
ATOM 882 C C . PRO A 1 117 ? -0.86 -13.406 -21.156 1 97.5 117 PRO A C 1
ATOM 884 O O . PRO A 1 117 ? -2.027 -13.812 -21.141 1 97.5 117 PRO A O 1
ATOM 887 N N . ALA A 1 118 ? 0.039 -13.906 -21.891 1 97.31 118 ALA A N 1
ATOM 888 C CA . ALA A 1 118 ? -0.296 -15.016 -22.781 1 97.31 118 ALA A CA 1
ATOM 889 C C . ALA A 1 118 ? -0.72 -16.25 -21.984 1 97.31 118 ALA A C 1
ATOM 891 O O . ALA A 1 118 ? -1.67 -16.938 -22.359 1 97.31 118 ALA A O 1
ATOM 892 N N . TYR A 1 119 ? -0.03 -16.438 -20.938 1 97.62 119 TYR A N 1
ATOM 893 C CA . TYR A 1 119 ? -0.344 -17.594 -20.109 1 97.62 119 TYR A CA 1
ATOM 894 C C . TYR A 1 119 ? -1.671 -17.406 -19.391 1 97.62 119 TYR A C 1
ATOM 896 O O . TYR A 1 119 ? -2.557 -18.266 -19.469 1 97.62 119 TYR A O 1
ATOM 904 N N . TYR A 1 120 ? -1.872 -16.328 -18.719 1 98.31 120 TYR A N 1
ATOM 905 C CA . TYR A 1 120 ? -3 -16.141 -17.828 1 98.31 120 TYR A CA 1
ATOM 906 C C . TYR A 1 120 ? -4.277 -15.844 -18.594 1 98.31 120 TYR A C 1
ATOM 908 O O . TYR A 1 120 ? -5.383 -16.109 -18.109 1 98.31 120 TYR A O 1
ATOM 916 N N . ALA A 1 121 ? -4.117 -15.32 -19.797 1 97.5 121 ALA A N 1
ATOM 917 C CA . ALA A 1 121 ? -5.285 -15.117 -20.656 1 97.5 121 ALA A CA 1
ATOM 918 C C . ALA A 1 121 ? -6.016 -16.438 -20.906 1 97.5 121 ALA A C 1
ATOM 920 O O . ALA A 1 121 ? -7.246 -16.469 -20.984 1 97.5 121 ALA A O 1
ATOM 921 N N . ARG A 1 122 ? -5.281 -17.516 -20.953 1 97.25 122 ARG A N 1
ATOM 922 C CA . ARG A 1 122 ? -5.855 -18.828 -21.188 1 97.25 122 ARG A CA 1
ATOM 923 C C . ARG A 1 122 ? -6.695 -19.281 -20 1 97.25 122 ARG A C 1
ATOM 925 O O . ARG A 1 122 ? -7.469 -20.234 -20.094 1 97.25 122 ARG A O 1
ATOM 932 N N . HIS A 1 123 ? -6.492 -18.625 -18.922 1 97.19 123 HIS A N 1
ATOM 933 C CA . HIS A 1 123 ? -7.16 -19.047 -17.703 1 97.19 123 HIS A CA 1
ATOM 934 C C . HIS A 1 123 ? -8.172 -18 -17.234 1 97.19 123 HIS A C 1
ATOM 936 O O . HIS A 1 123 ? -8.625 -18.047 -16.094 1 97.19 123 HIS A O 1
ATOM 942 N N . GLY A 1 124 ? -8.477 -17 -18.062 1 97.25 124 GLY A N 1
ATOM 943 C CA . GLY A 1 124 ? -9.602 -16.125 -17.797 1 97.25 124 GLY A CA 1
ATOM 944 C C . GLY A 1 124 ? -9.18 -14.75 -17.297 1 97.25 124 GLY A C 1
ATOM 945 O O . GLY A 1 124 ? -10.023 -13.898 -17.031 1 97.25 124 GLY A O 1
ATOM 946 N N . PHE A 1 125 ? -7.922 -14.5 -17.266 1 98.69 125 PHE A N 1
ATOM 947 C CA . PHE A 1 125 ? -7.449 -13.18 -16.859 1 98.69 125 PHE A CA 1
ATOM 948 C C . PHE A 1 125 ? -7.395 -12.234 -18.062 1 98.69 125 PHE A C 1
ATOM 950 O O . PHE A 1 125 ? -7.164 -12.672 -19.188 1 98.69 125 PHE A O 1
ATOM 957 N N . VAL A 1 126 ? -7.613 -10.945 -17.828 1 98.25 126 VAL A N 1
ATOM 958 C CA . VAL A 1 126 ? -7.547 -9.906 -18.844 1 98.25 126 VAL A CA 1
ATOM 959 C C . VAL A 1 126 ? -6.773 -8.703 -18.297 1 98.25 126 VAL A C 1
ATOM 961 O O . VAL A 1 126 ? -6.648 -8.531 -17.094 1 98.25 126 VAL A O 1
ATOM 964 N N . PRO A 1 127 ? -6.195 -7.914 -19.188 1 98.25 127 PRO A N 1
ATOM 965 C CA . PRO A 1 127 ? -5.52 -6.711 -18.703 1 98.25 127 PRO A CA 1
ATOM 966 C C . PRO A 1 127 ? -6.426 -5.824 -17.859 1 98.25 127 PRO A C 1
ATOM 968 O O . PRO A 1 127 ? -7.555 -5.527 -18.25 1 98.25 127 PRO A O 1
ATOM 971 N N . GLY A 1 128 ? -5.969 -5.445 -16.688 1 98.44 128 GLY A N 1
ATOM 972 C CA . GLY A 1 128 ? -6.762 -4.684 -15.734 1 98.44 128 GLY A CA 1
ATOM 973 C C . GLY A 1 128 ? -7.172 -3.318 -16.266 1 98.44 128 GLY A C 1
ATOM 974 O O . GLY A 1 128 ? -8.289 -2.859 -16 1 98.44 128 GLY A O 1
ATOM 975 N N . GLY A 1 129 ? -6.215 -2.676 -16.969 1 97.88 129 GLY A N 1
ATOM 976 C CA . GLY A 1 129 ? -6.484 -1.349 -17.5 1 97.88 129 GLY A CA 1
ATOM 977 C C . GLY A 1 129 ? -7.734 -1.289 -18.359 1 97.88 129 GLY A C 1
ATOM 978 O O . GLY A 1 129 ? -8.461 -0.294 -18.328 1 97.88 129 GLY A O 1
ATOM 979 N N . ASP A 1 130 ? -8.078 -2.295 -19.016 1 94.88 130 ASP A N 1
ATOM 980 C CA . ASP A 1 130 ? -9.219 -2.365 -19.922 1 94.88 130 ASP A CA 1
ATOM 981 C C . ASP A 1 130 ? -10.539 -2.352 -19.156 1 94.88 130 ASP A C 1
ATOM 983 O O . ASP A 1 130 ? -11.594 -2.068 -19.719 1 94.88 130 ASP A O 1
ATOM 987 N N . LEU A 1 131 ? -10.445 -2.707 -17.906 1 97 131 LEU A N 1
ATOM 988 C CA . LEU A 1 131 ? -11.664 -2.799 -17.109 1 97 131 LEU A CA 1
ATOM 989 C C . LEU A 1 131 ? -11.734 -1.666 -16.078 1 97 131 LEU A C 1
ATOM 991 O O . LEU A 1 131 ? -12.555 -1.706 -15.164 1 97 131 LEU A O 1
ATOM 995 N N . GLY A 1 132 ? -10.883 -0.696 -16.203 1 97.25 132 GLY A N 1
ATOM 996 C CA . GLY A 1 132 ? -10.961 0.486 -15.352 1 97.25 132 GLY A CA 1
ATOM 997 C C . GLY A 1 132 ? -10.141 0.364 -14.078 1 97.25 132 GLY A C 1
ATOM 998 O O . GLY A 1 132 ? -10.336 1.132 -13.133 1 97.25 132 GLY A O 1
ATOM 999 N N . PHE A 1 133 ? -9.289 -0.645 -14.031 1 98.75 133 PHE A N 1
ATOM 1000 C CA . PHE A 1 133 ? -8.43 -0.795 -12.867 1 98.75 133 PHE A CA 1
ATOM 1001 C C . PHE A 1 133 ? -7.074 -0.145 -13.109 1 98.75 133 PHE A C 1
ATOM 1003 O O . PHE A 1 133 ? -6.535 -0.217 -14.211 1 98.75 133 PHE A O 1
ATOM 1010 N N . ARG A 1 134 ? -6.586 0.522 -12.148 1 98.81 134 ARG A N 1
ATOM 1011 C CA . ARG A 1 134 ? -5.262 1.134 -12.203 1 98.81 134 ARG A CA 1
ATOM 1012 C C . ARG A 1 134 ? -4.223 0.263 -11.5 1 98.81 134 ARG A C 1
ATOM 1014 O O . ARG A 1 134 ? -4.457 -0.214 -10.391 1 98.81 134 ARG A O 1
ATOM 1021 N N . LYS A 1 135 ? -3.055 0.063 -12.188 1 98.69 135 LYS A N 1
ATOM 1022 C CA . LYS A 1 135 ? -1.967 -0.729 -11.625 1 98.69 135 LYS A CA 1
ATOM 1023 C C . LYS A 1 135 ? -1.276 0.018 -10.484 1 98.69 135 LYS A C 1
ATOM 1025 O O . LYS A 1 135 ? -1.189 1.247 -10.508 1 98.69 135 LYS A O 1
ATOM 1030 N N . PRO A 1 136 ? -0.799 -0.714 -9.516 1 98 136 PRO A N 1
ATOM 1031 C CA . PRO A 1 136 ? -0.208 -0.103 -8.32 1 98 136 PRO A CA 1
ATOM 1032 C C . PRO A 1 136 ? 1.183 0.474 -8.586 1 98 136 PRO A C 1
ATOM 1034 O O . PRO A 1 136 ? 1.703 1.233 -7.762 1 98 136 PRO A O 1
ATOM 1037 N N . SER A 1 137 ? 1.793 0.081 -9.711 1 98.19 137 SER A N 1
ATOM 1038 C CA . SER A 1 137 ? 3.174 0.461 -9.992 1 98.19 137 SER A CA 1
ATOM 1039 C C . SER A 1 137 ? 3.375 0.751 -11.469 1 98.19 137 SER A C 1
ATOM 1041 O O . SER A 1 137 ? 2.852 0.034 -12.328 1 98.19 137 SER A O 1
ATOM 1043 N N . LEU A 1 138 ? 4.219 1.751 -11.711 1 97.62 138 LEU A N 1
ATOM 1044 C CA . LEU A 1 138 ? 4.574 2.076 -13.086 1 97.62 138 LEU A CA 1
ATOM 1045 C C . LEU A 1 138 ? 5.535 1.04 -13.656 1 97.62 138 LEU A C 1
ATOM 1047 O O . LEU A 1 138 ? 5.727 0.971 -14.875 1 97.62 138 LEU A O 1
ATOM 1051 N N . ARG A 1 139 ? 6.062 0.196 -12.844 1 96.88 139 ARG A N 1
ATOM 1052 C CA . ARG A 1 139 ? 7.035 -0.806 -13.266 1 96.88 139 ARG A CA 1
ATOM 1053 C C . ARG A 1 139 ? 6.34 -2.037 -13.844 1 96.88 139 ARG A C 1
ATOM 1055 O O . ARG A 1 139 ? 6.98 -2.883 -14.469 1 96.88 139 ARG A O 1
ATOM 1062 N N . ILE A 1 140 ? 5.125 -2.152 -13.555 1 97.81 140 ILE A N 1
ATOM 1063 C CA . ILE A 1 140 ? 4.363 -3.277 -14.086 1 97.81 140 ILE A CA 1
ATOM 1064 C C . ILE A 1 140 ? 3.951 -2.982 -15.531 1 97.81 140 ILE A C 1
ATOM 1066 O O . ILE A 1 140 ? 3.195 -2.041 -15.781 1 97.81 140 ILE A O 1
ATOM 1070 N N . PRO A 1 141 ? 4.422 -3.793 -16.484 1 97.06 141 PRO A N 1
ATOM 1071 C CA . PRO A 1 141 ? 3.879 -3.609 -17.844 1 97.06 141 PRO A CA 1
ATOM 1072 C C . PRO A 1 141 ? 2.354 -3.686 -17.875 1 97.06 141 PRO A C 1
ATOM 1074 O O . PRO A 1 141 ? 1.755 -4.488 -17.156 1 97.06 141 PRO A O 1
ATOM 1077 N N . ASP A 1 142 ? 1.784 -2.875 -18.703 1 97.44 142 ASP A N 1
ATOM 1078 C CA . ASP A 1 142 ? 0.33 -2.758 -18.75 1 97.44 142 ASP A CA 1
ATOM 1079 C C . ASP A 1 142 ? -0.323 -4.125 -18.953 1 97.44 142 ASP A C 1
ATOM 1081 O O . ASP A 1 142 ? -1.257 -4.48 -18.234 1 97.44 142 ASP A O 1
ATOM 1085 N N . ALA A 1 143 ? 0.224 -4.918 -19.844 1 97.44 143 ALA A N 1
ATOM 1086 C CA . ALA A 1 143 ? -0.378 -6.199 -20.188 1 97.44 143 ALA A CA 1
ATOM 1087 C C . ALA A 1 143 ? -0.194 -7.219 -19.062 1 97.44 143 ALA A C 1
ATOM 1089 O O . ALA A 1 143 ? -0.923 -8.211 -19 1 97.44 143 ALA A O 1
ATOM 1090 N N . ALA A 1 144 ? 0.794 -6.984 -18.219 1 98 144 ALA A N 1
ATOM 1091 C CA . ALA A 1 144 ? 1.114 -7.938 -17.156 1 98 144 ALA A CA 1
ATOM 1092 C C . ALA A 1 144 ? 0.234 -7.711 -15.93 1 98 144 ALA A C 1
ATOM 1094 O O . ALA A 1 144 ? 0.174 -8.555 -15.039 1 98 144 ALA A O 1
ATOM 1095 N N . PHE A 1 145 ? -0.317 -6.516 -15.844 1 98.81 145 PHE A N 1
ATOM 1096 C CA . PHE A 1 145 ? -1.31 -6.246 -14.812 1 98.81 145 PHE A CA 1
ATOM 1097 C C . PHE A 1 145 ? -2.678 -6.777 -15.219 1 98.81 145 PHE A C 1
ATOM 1099 O O . PHE A 1 145 ? -3.355 -6.184 -16.062 1 98.81 145 PHE A O 1
ATOM 1106 N N . GLN A 1 146 ? -3.094 -7.879 -14.562 1 98.88 146 GLN A N 1
ATOM 1107 C CA . GLN A 1 146 ? -4.273 -8.586 -15.047 1 98.88 146 GLN A CA 1
ATOM 1108 C C . GLN A 1 146 ? -5.277 -8.82 -13.922 1 98.88 146 GLN A C 1
ATOM 1110 O O . GLN A 1 146 ? -4.926 -8.75 -12.742 1 98.88 146 GLN A O 1
ATOM 1115 N N . VAL A 1 147 ? -6.559 -9.07 -14.297 1 98.88 147 VAL A N 1
ATOM 1116 C CA . VAL A 1 147 ? -7.66 -9.281 -13.359 1 98.88 147 VAL A CA 1
ATOM 1117 C C . VAL A 1 147 ? -8.617 -10.328 -13.922 1 98.88 147 VAL A C 1
ATOM 1119 O O . VAL A 1 147 ? -8.742 -10.477 -15.141 1 98.88 147 VAL A O 1
ATOM 1122 N N . MET A 1 148 ? -9.172 -11.055 -13.047 1 98.75 148 MET A N 1
ATOM 1123 C CA . MET A 1 148 ? -10.266 -11.969 -13.367 1 98.75 148 MET A CA 1
ATOM 1124 C C . MET A 1 148 ? -11.531 -11.594 -12.602 1 98.75 148 MET A C 1
ATOM 1126 O O . MET A 1 148 ? -11.594 -11.773 -11.383 1 98.75 148 MET A O 1
ATOM 1130 N N . PRO A 1 149 ? -12.531 -11.031 -13.297 1 98.56 149 PRO A N 1
ATOM 1131 C CA . PRO A 1 149 ? -13.828 -10.828 -12.641 1 98.56 149 PRO A CA 1
ATOM 1132 C C . PRO A 1 149 ? -14.547 -12.141 -12.344 1 98.56 149 PRO A C 1
ATOM 1134 O O . PRO A 1 149 ? -14.539 -13.055 -13.172 1 98.56 149 PRO A O 1
ATOM 1137 N N . LEU A 1 150 ? -15.078 -12.25 -11.133 1 98.44 150 LEU A N 1
ATOM 1138 C CA . LEU A 1 150 ? -15.875 -13.406 -10.734 1 98.44 150 LEU A CA 1
ATOM 1139 C C . LEU A 1 150 ? -17.359 -13.039 -10.648 1 98.44 150 LEU A C 1
ATOM 1141 O O . LEU A 1 150 ? -17.75 -11.953 -11.086 1 98.44 150 LEU A O 1
ATOM 1145 N N . ALA A 1 151 ? -18.125 -13.93 -10.18 1 97.69 151 ALA A N 1
ATOM 1146 C CA . ALA A 1 151 ? -19.562 -13.773 -10.242 1 97.69 151 ALA A CA 1
ATOM 1147 C C . ALA A 1 151 ? -20.031 -12.562 -9.438 1 97.69 151 ALA A C 1
ATOM 1149 O O . ALA A 1 151 ? -21 -11.891 -9.805 1 97.69 151 ALA A O 1
ATOM 1150 N N . ALA A 1 152 ? -19.359 -12.211 -8.406 1 98.19 152 ALA A N 1
ATOM 1151 C CA . ALA A 1 152 ? -19.781 -11.148 -7.5 1 98.19 152 ALA A CA 1
ATOM 1152 C C . ALA A 1 152 ? -19.328 -9.781 -8.016 1 98.19 152 ALA A C 1
ATOM 1154 O O . ALA A 1 152 ? -19.625 -8.758 -7.406 1 98.19 152 ALA A O 1
ATOM 1155 N N . HIS A 1 153 ? -18.609 -9.773 -9.109 1 97.94 153 HIS A N 1
ATOM 1156 C CA . HIS A 1 153 ? -18.094 -8.523 -9.656 1 97.94 153 HIS A CA 1
ATOM 1157 C C . HIS A 1 153 ? -19.234 -7.66 -10.203 1 97.94 153 HIS A C 1
ATOM 1159 O O . HIS A 1 153 ? -20.188 -8.18 -10.789 1 97.94 153 HIS A O 1
ATOM 1165 N N . ARG A 1 154 ? -19.109 -6.398 -9.992 1 97.31 154 ARG A N 1
ATOM 1166 C CA . ARG A 1 154 ? -19.953 -5.379 -10.602 1 97.31 154 ARG A CA 1
ATOM 1167 C C . ARG A 1 154 ? -19.125 -4.352 -11.359 1 97.31 154 ARG A C 1
ATOM 1169 O O . ARG A 1 154 ? -18.016 -4 -10.922 1 97.31 154 ARG A O 1
ATOM 1176 N N . PRO A 1 155 ? -19.625 -3.814 -12.469 1 94.94 155 PRO A N 1
ATOM 1177 C CA . PRO A 1 155 ? -18.859 -2.932 -13.344 1 94.94 155 PRO A CA 1
ATOM 1178 C C . PRO A 1 155 ? -18.375 -1.667 -12.633 1 94.94 155 PRO A C 1
ATOM 1180 O O . PRO A 1 155 ? -17.359 -1.084 -13.023 1 94.94 155 PRO A O 1
ATOM 1183 N N . GLU A 1 156 ? -19.078 -1.313 -11.602 1 95.5 156 GLU A N 1
ATOM 1184 C CA . GLU A 1 156 ? -18.719 -0.074 -10.906 1 95.5 156 GLU A CA 1
ATOM 1185 C C . GLU A 1 156 ? -17.516 -0.273 -9.992 1 95.5 156 GLU A C 1
ATOM 1187 O O . GLU A 1 156 ? -16.938 0.697 -9.5 1 95.5 156 GLU A O 1
ATOM 1192 N N . MET A 1 157 ? -17.172 -1.563 -9.781 1 97.31 157 MET A N 1
ATOM 1193 C CA . MET A 1 157 ? -16.016 -1.858 -8.945 1 97.31 157 MET A CA 1
ATOM 1194 C C . MET A 1 157 ? -14.719 -1.579 -9.695 1 97.31 157 MET A C 1
ATOM 1196 O O . MET A 1 157 ? -14.07 -2.504 -10.188 1 97.31 157 MET A O 1
ATOM 1200 N N . THR A 1 158 ? -14.359 -0.324 -9.805 1 98.19 158 THR A N 1
ATOM 1201 C CA . THR A 1 158 ? -13.109 0.111 -10.422 1 98.19 158 THR A CA 1
ATOM 1202 C C . THR A 1 158 ? -12.211 0.802 -9.398 1 98.19 158 THR A C 1
ATOM 1204 O O . THR A 1 158 ? -12.609 0.983 -8.242 1 98.19 158 THR A O 1
ATOM 1207 N N . GLY A 1 159 ? -11.016 1.109 -9.844 1 98.44 159 GLY A N 1
ATOM 1208 C CA . GLY A 1 159 ? -10.125 1.831 -8.953 1 98.44 159 GLY A CA 1
ATOM 1209 C C . GLY A 1 159 ? -8.703 1.3 -8.977 1 98.44 159 GLY A C 1
ATOM 1210 O O . GLY A 1 159 ? -8.297 0.637 -9.93 1 98.44 159 GLY A O 1
ATOM 1211 N N . THR A 1 160 ? -7.969 1.682 -8.008 1 98.75 160 THR A N 1
ATOM 1212 C CA . THR A 1 160 ? -6.547 1.37 -7.922 1 98.75 160 THR A CA 1
ATOM 1213 C C . THR A 1 160 ? -6.312 0.136 -7.059 1 98.75 160 THR A C 1
ATOM 1215 O O . THR A 1 160 ? -6.859 0.027 -5.961 1 98.75 160 THR A O 1
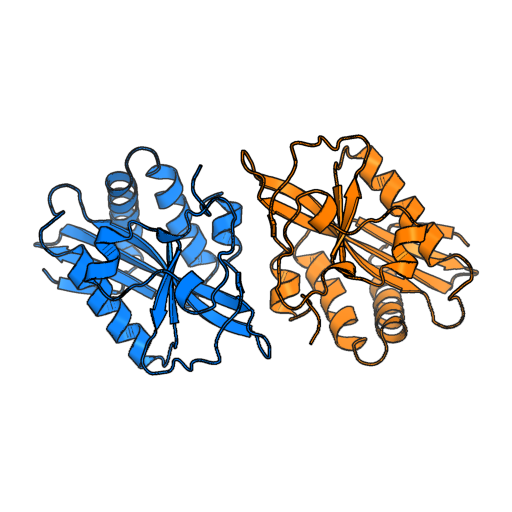ATOM 1218 N N . LEU A 1 161 ? -5.598 -0.813 -7.574 1 98.88 161 LEU A N 1
ATOM 1219 C CA . LEU A 1 161 ? -5.164 -1.919 -6.73 1 98.88 161 LEU A CA 1
ATOM 1220 C C . LEU A 1 161 ? -4.109 -1.457 -5.73 1 98.88 161 LEU A C 1
ATOM 1222 O O . LEU A 1 161 ? -3.139 -0.796 -6.109 1 98.88 161 LEU A O 1
ATOM 1226 N N . VAL A 1 162 ? -4.285 -1.783 -4.484 1 98.75 162 VAL A N 1
ATOM 1227 C CA . VAL A 1 162 ? -3.35 -1.506 -3.398 1 98.75 162 VAL A CA 1
ATOM 1228 C C . VAL A 1 162 ? -2.814 -2.818 -2.83 1 98.75 162 VAL A C 1
ATOM 1230 O O . VAL A 1 162 ? -3.527 -3.529 -2.119 1 98.75 162 VAL A O 1
ATOM 1233 N N . TYR A 1 163 ? -1.565 -3.096 -3.062 1 98.5 163 TYR A N 1
ATOM 1234 C CA . TYR A 1 163 ? -0.969 -4.359 -2.639 1 98.5 163 TYR A CA 1
ATOM 1235 C C . TYR A 1 163 ? -0.821 -4.41 -1.123 1 98.5 163 TYR A C 1
ATOM 1237 O O . TYR A 1 163 ? -0.599 -3.381 -0.479 1 98.5 163 TYR A O 1
ATOM 1245 N N . LEU A 1 164 ? -0.984 -5.648 -0.614 1 98 164 LEU A N 1
ATOM 1246 C CA . LEU A 1 164 ? -0.48 -5.895 0.732 1 98 164 LEU A CA 1
ATOM 1247 C C . LEU A 1 164 ? 0.952 -5.391 0.878 1 98 164 LEU A C 1
ATOM 1249 O O . LEU A 1 164 ? 1.78 -5.598 -0.012 1 98 164 LEU A O 1
ATOM 1253 N N . HIS A 1 165 ? 1.213 -4.738 1.979 1 97.56 165 HIS A N 1
ATOM 1254 C CA . HIS A 1 165 ? 2.498 -4.078 2.184 1 97.56 165 HIS A CA 1
ATOM 1255 C C . HIS A 1 165 ? 3.652 -5.066 2.047 1 97.56 165 HIS A C 1
ATOM 1257 O O . HIS A 1 165 ? 4.762 -4.68 1.666 1 97.56 165 HIS A O 1
ATOM 1263 N N . THR A 1 166 ? 3.424 -6.352 2.283 1 98.19 166 THR A N 1
ATOM 1264 C CA . THR A 1 166 ? 4.434 -7.402 2.236 1 98.19 166 THR A CA 1
ATOM 1265 C C . THR A 1 166 ? 5.117 -7.434 0.872 1 98.19 166 THR A C 1
ATOM 1267 O O . THR A 1 166 ? 6.324 -7.676 0.781 1 98.19 166 THR A O 1
ATOM 1270 N N . PHE A 1 167 ? 4.367 -7.207 -0.184 1 98 167 PHE A N 1
ATOM 1271 C CA . PHE A 1 167 ? 4.938 -7.207 -1.526 1 98 167 PHE A CA 1
ATOM 1272 C C . PHE A 1 167 ? 5.957 -6.086 -1.68 1 98 167 PHE A C 1
ATOM 1274 O O . PHE A 1 167 ? 6.992 -6.266 -2.324 1 98 167 PHE A O 1
ATOM 1281 N N . TRP A 1 168 ? 5.672 -4.953 -1.107 1 97.38 168 TRP A N 1
ATOM 1282 C CA . TRP A 1 168 ? 6.574 -3.811 -1.154 1 97.38 168 TRP A CA 1
ATOM 1283 C C . TRP A 1 168 ? 7.793 -4.043 -0.267 1 97.38 168 TRP A C 1
ATOM 1285 O O . TRP A 1 168 ? 8.922 -3.738 -0.66 1 97.38 168 TRP A O 1
ATOM 1295 N N . ASP A 1 169 ? 7.516 -4.621 0.942 1 96.25 169 ASP A N 1
ATOM 1296 C CA . ASP A 1 169 ? 8.602 -4.895 1.875 1 96.25 169 ASP A CA 1
ATOM 1297 C C . ASP A 1 169 ? 9.648 -5.812 1.244 1 96.25 169 ASP A C 1
ATOM 1299 O O . ASP A 1 169 ? 10.836 -5.734 1.579 1 96.25 169 ASP A O 1
ATOM 1303 N N . HIS A 1 170 ? 9.211 -6.637 0.284 1 96.06 170 HIS A N 1
ATOM 1304 C CA . HIS A 1 170 ? 10.109 -7.602 -0.347 1 96.06 170 HIS A CA 1
ATOM 1305 C C . HIS A 1 170 ? 10.492 -7.156 -1.754 1 96.06 170 HIS A C 1
ATOM 1307 O O . HIS A 1 170 ? 11.117 -7.914 -2.498 1 96.06 170 HIS A O 1
ATOM 1313 N N . ASP A 1 171 ? 10.094 -5.953 -2.156 1 94.88 171 ASP A N 1
ATOM 1314 C CA . ASP A 1 171 ? 10.383 -5.371 -3.463 1 94.88 171 ASP A CA 1
ATOM 1315 C C . ASP A 1 171 ? 9.969 -6.312 -4.59 1 94.88 171 ASP A C 1
ATOM 1317 O O . ASP A 1 171 ? 10.734 -6.543 -5.527 1 94.88 171 ASP A O 1
ATOM 1321 N N . CYS A 1 172 ? 8.727 -6.859 -4.453 1 94.69 172 CYS A N 1
ATOM 1322 C CA . CYS A 1 172 ? 8.266 -7.863 -5.402 1 94.69 172 CYS A CA 1
ATOM 1323 C C . CYS A 1 172 ? 7.195 -7.289 -6.324 1 94.69 172 CYS A C 1
ATOM 1325 O O . CYS A 1 172 ? 6.645 -8 -7.164 1 94.69 172 CYS A O 1
ATOM 1327 N N . VAL A 1 173 ? 6.906 -5.992 -6.16 1 96.5 173 VAL A N 1
ATOM 1328 C CA . VAL A 1 173 ? 5.965 -5.328 -7.059 1 96.5 173 VAL A CA 1
ATOM 1329 C C . VAL A 1 173 ? 6.703 -4.812 -8.289 1 96.5 173 VAL A C 1
ATOM 1331 O O . VAL A 1 173 ? 7.672 -4.055 -8.172 1 96.5 173 VAL A O 1
ATOM 1334 N N . GLY A 1 174 ? 6.246 -5.203 -9.406 1 92.38 174 GLY A N 1
ATOM 1335 C CA . GLY A 1 174 ? 6.953 -4.812 -10.617 1 92.38 174 GLY A CA 1
ATOM 1336 C C . GLY A 1 174 ? 8.391 -5.285 -10.648 1 92.38 174 GLY A C 1
ATOM 1337 O O . GLY A 1 174 ? 9.305 -4.508 -10.945 1 92.38 174 GLY A O 1
ATOM 1338 N N . LEU A 1 175 ? 8.68 -6.484 -10.336 1 80.81 175 LEU A N 1
ATOM 1339 C CA . LEU A 1 175 ? 10.016 -7.051 -10.141 1 80.81 175 LEU A CA 1
ATOM 1340 C C . LEU A 1 175 ? 10.984 -6.523 -11.195 1 80.81 175 LEU A C 1
ATOM 1342 O O . LEU A 1 175 ? 10.695 -6.562 -12.391 1 80.81 175 LEU A O 1
ATOM 1346 N N . ARG A 1 176 ? 12.07 -5.832 -10.648 1 67.75 176 ARG A N 1
ATOM 1347 C CA . ARG A 1 176 ? 13.172 -5.152 -11.32 1 67.75 176 ARG A CA 1
ATOM 1348 C C . ARG A 1 176 ? 14.141 -6.156 -11.945 1 67.75 176 ARG A C 1
ATOM 1350 O O . ARG A 1 176 ? 14.289 -7.273 -11.438 1 67.75 176 ARG A O 1
ATOM 1357 N N . MET B 1 1 ? 5.359 30.828 21.891 1 94.19 1 MET B N 1
ATOM 1358 C CA . MET B 1 1 ? 5.137 29.516 21.297 1 94.19 1 MET B CA 1
ATOM 1359 C C . MET B 1 1 ? 6.43 28.719 21.266 1 94.19 1 MET B C 1
ATOM 1361 O O . MET B 1 1 ? 7.48 29.234 20.875 1 94.19 1 MET B O 1
ATOM 1365 N N . HIS B 1 2 ? 6.414 27.484 21.719 1 97.38 2 HIS B N 1
ATOM 1366 C CA . HIS B 1 2 ? 7.543 26.547 21.75 1 97.38 2 HIS B CA 1
ATOM 1367 C C . HIS B 1 2 ? 7.223 25.266 21 1 97.38 2 HIS B C 1
ATOM 1369 O O . HIS B 1 2 ? 6.137 24.703 21.172 1 97.38 2 HIS B O 1
ATOM 1375 N N . ILE B 1 3 ? 8.172 24.828 20.125 1 98.75 3 ILE B N 1
ATOM 1376 C CA . ILE B 1 3 ? 7.988 23.578 19.375 1 98.75 3 ILE B CA 1
ATOM 1377 C C . ILE B 1 3 ? 8.969 22.531 19.891 1 98.75 3 ILE B C 1
ATOM 1379 O O . ILE B 1 3 ? 10.156 22.812 20.062 1 98.75 3 ILE B O 1
ATOM 1383 N N . ARG B 1 4 ? 8.5 21.359 20.125 1 98.62 4 ARG B N 1
ATOM 1384 C CA . ARG B 1 4 ? 9.32 20.25 20.609 1 98.62 4 ARG B CA 1
ATOM 1385 C C . ARG B 1 4 ? 8.781 18.906 20.125 1 98.62 4 ARG B C 1
ATOM 1387 O O . ARG B 1 4 ? 7.652 18.828 19.641 1 98.62 4 ARG B O 1
ATOM 1394 N N . ALA B 1 5 ? 9.562 17.891 20.25 1 98.69 5 ALA B N 1
ATOM 1395 C CA . ALA B 1 5 ? 9.109 16.531 19.953 1 98.69 5 ALA B CA 1
ATOM 1396 C C . ALA B 1 5 ? 7.988 16.109 20.906 1 98.69 5 ALA B C 1
ATOM 1398 O O . ALA B 1 5 ? 7.996 16.453 22.078 1 98.69 5 ALA B O 1
ATOM 1399 N N . GLU B 1 6 ? 7.078 15.391 20.422 1 98.62 6 GLU B N 1
ATOM 1400 C CA . GLU B 1 6 ? 6.027 14.883 21.297 1 98.62 6 GLU B CA 1
ATOM 1401 C C . GLU B 1 6 ? 6.582 13.875 22.297 1 98.62 6 GLU B C 1
ATOM 1403 O O . GLU B 1 6 ? 7.621 13.258 22.062 1 98.62 6 GLU B O 1
ATOM 1408 N N . THR B 1 7 ? 5.926 13.719 23.422 1 98.19 7 THR B N 1
ATOM 1409 C CA . THR B 1 7 ? 6.141 12.664 24.391 1 98.19 7 THR B CA 1
ATOM 1410 C C . THR B 1 7 ? 4.844 11.914 24.688 1 98.19 7 THR B C 1
ATOM 1412 O O . THR B 1 7 ? 3.758 12.391 24.344 1 98.19 7 THR B O 1
ATOM 1415 N N . PRO B 1 8 ? 4.953 10.734 25.219 1 98.31 8 PRO B N 1
ATOM 1416 C CA . PRO B 1 8 ? 3.73 9.992 25.531 1 98.31 8 PRO B CA 1
ATOM 1417 C C . PRO B 1 8 ? 2.766 10.789 26.406 1 98.31 8 PRO B C 1
ATOM 1419 O O . PRO B 1 8 ? 1.548 10.625 26.297 1 98.31 8 PRO B O 1
ATOM 1422 N N . ALA B 1 9 ? 3.258 11.641 27.188 1 98.12 9 ALA B N 1
ATOM 1423 C CA . ALA B 1 9 ? 2.416 12.461 28.047 1 98.12 9 ALA B CA 1
ATOM 1424 C C . ALA B 1 9 ? 1.535 13.398 27.234 1 98.12 9 ALA B C 1
ATOM 1426 O O . ALA B 1 9 ? 0.508 13.875 27.719 1 98.12 9 ALA B O 1
ATOM 1427 N N . ASP B 1 10 ? 1.888 13.633 25.969 1 98.62 10 ASP B N 1
ATOM 1428 C CA . ASP B 1 10 ? 1.164 14.562 25.109 1 98.62 10 ASP B CA 1
ATOM 1429 C C . ASP B 1 10 ? -0.007 13.875 24.422 1 98.62 10 ASP B C 1
ATOM 1431 O O . ASP B 1 10 ? -0.871 14.531 23.844 1 98.62 10 ASP B O 1
ATOM 1435 N N . HIS B 1 11 ? -0.043 12.547 24.453 1 98.69 11 HIS B N 1
ATOM 1436 C CA . HIS B 1 11 ? -0.911 11.781 23.562 1 98.69 11 HIS B CA 1
ATOM 1437 C C . HIS B 1 11 ? -2.375 12.156 23.766 1 98.69 11 HIS B C 1
ATOM 1439 O O . HIS B 1 11 ? -3.1 12.383 22.781 1 98.69 11 HIS B O 1
ATOM 1445 N N . PRO B 1 12 ? -2.867 12.344 25.016 1 98.38 12 PRO B N 1
ATOM 1446 C CA . PRO B 1 12 ? -4.27 12.734 25.172 1 98.38 12 PRO B CA 1
ATOM 1447 C C . PRO B 1 12 ? -4.566 14.117 24.594 1 98.38 12 PRO B C 1
ATOM 1449 O O . PRO B 1 12 ? -5.594 14.305 23.938 1 98.38 12 PRO B O 1
ATOM 1452 N N . ALA B 1 13 ? -3.709 15.039 24.859 1 98.38 13 ALA B N 1
ATOM 1453 C CA . ALA B 1 13 ? -3.902 16.391 24.344 1 98.38 13 ALA B CA 1
ATOM 1454 C C . ALA B 1 13 ? -3.828 16.422 22.812 1 98.38 13 ALA B C 1
ATOM 1456 O O . ALA B 1 13 ? -4.57 17.172 22.172 1 98.38 13 ALA B O 1
ATOM 1457 N N . ILE B 1 14 ? -2.906 15.664 22.203 1 98.69 14 ILE B N 1
ATOM 1458 C CA . ILE B 1 14 ? -2.795 15.562 20.75 1 98.69 14 ILE B CA 1
ATOM 1459 C C . ILE B 1 14 ? -4.086 14.992 20.172 1 98.69 14 ILE B C 1
ATOM 1461 O O . ILE B 1 14 ? -4.594 15.484 19.172 1 98.69 14 ILE B O 1
ATOM 1465 N N . ASP B 1 15 ? -4.598 13.969 20.859 1 98.56 15 ASP B N 1
ATOM 1466 C CA . ASP B 1 15 ? -5.844 13.352 20.406 1 98.56 15 ASP B CA 1
ATOM 1467 C C . ASP B 1 15 ? -6.965 14.383 20.312 1 98.56 15 ASP B C 1
ATOM 1469 O O . ASP B 1 15 ? -7.645 14.477 19.281 1 98.56 15 ASP B O 1
ATOM 1473 N N . GLN B 1 16 ? -7.086 15.156 21.344 1 97.94 16 GLN B N 1
ATOM 1474 C CA . GLN B 1 16 ? -8.117 16.188 21.391 1 97.94 16 GLN B CA 1
ATOM 1475 C C . GLN B 1 16 ? -7.867 17.266 20.344 1 97.94 16 GLN B C 1
ATOM 1477 O O . GLN B 1 16 ? -8.805 17.734 19.688 1 97.94 16 GLN B O 1
ATOM 1482 N N . LEU B 1 17 ? -6.648 17.641 20.25 1 98.38 17 LEU B N 1
ATOM 1483 C CA . LEU B 1 17 ? -6.258 18.672 19.281 1 98.38 17 LEU B CA 1
ATOM 1484 C C . LEU B 1 17 ? -6.578 18.234 17.859 1 98.38 17 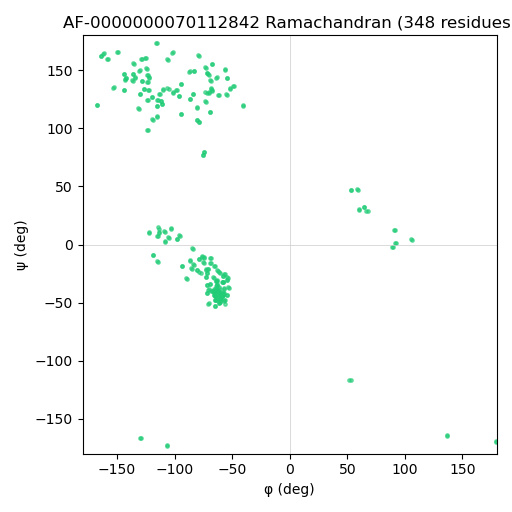LEU B C 1
ATOM 1486 O O . LEU B 1 17 ? -7.172 19 17.094 1 98.38 17 LEU B O 1
ATOM 1490 N N . VAL B 1 18 ? -6.234 17.031 17.484 1 98.25 18 VAL B N 1
ATOM 1491 C CA . VAL B 1 18 ? -6.449 16.5 16.141 1 98.25 18 VAL B CA 1
ATOM 1492 C C . VAL B 1 18 ? -7.949 16.391 15.859 1 98.25 18 VAL B C 1
ATOM 1494 O O . VAL B 1 18 ? -8.422 16.828 14.812 1 98.25 18 VAL B O 1
ATOM 1497 N N . GLU B 1 19 ? -8.648 15.82 16.812 1 97.38 19 GLU B N 1
ATOM 1498 C CA . GLU B 1 19 ? -10.086 15.672 16.625 1 97.38 19 GLU B CA 1
ATOM 1499 C C . GLU B 1 19 ? -10.75 17.031 16.391 1 97.38 19 GLU B C 1
ATOM 1501 O O . GLU B 1 19 ? -11.617 17.156 15.523 1 97.38 19 GLU B O 1
ATOM 1506 N N . GLY B 1 20 ? -10.352 18.016 17.094 1 96 20 GLY B N 1
ATOM 1507 C CA . GLY B 1 20 ? -10.93 19.344 16.969 1 96 20 GLY B CA 1
ATOM 1508 C C . GLY B 1 20 ? -10.531 20.047 15.688 1 96 20 GLY B C 1
ATOM 1509 O O . GLY B 1 20 ? -11.281 20.891 15.18 1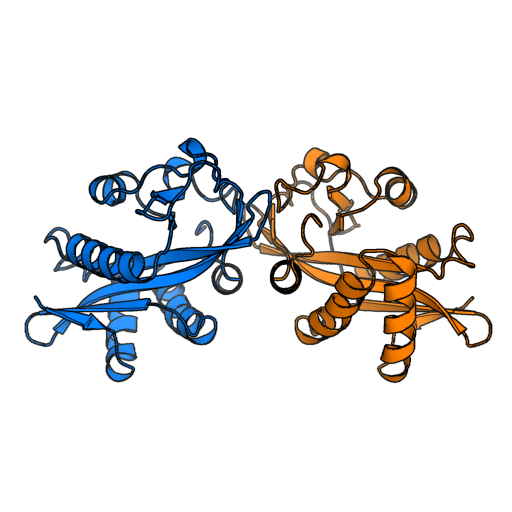 96 20 GLY B O 1
ATOM 1510 N N . ALA B 1 21 ? -9.391 19.734 15.164 1 96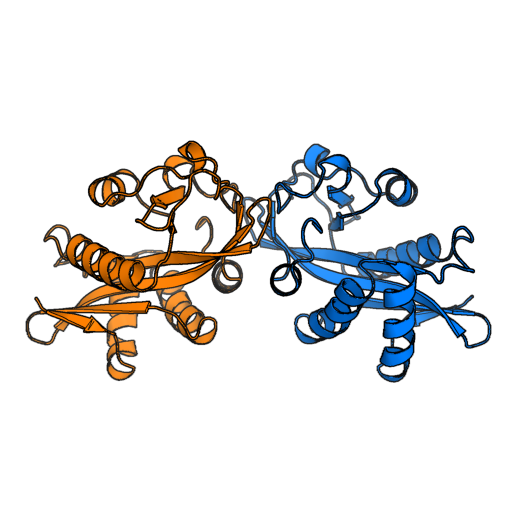.06 21 ALA B N 1
ATOM 1511 C CA . ALA B 1 21 ? -8.836 20.453 14.023 1 96.06 21 ALA B CA 1
ATOM 1512 C C . ALA B 1 21 ? -9.469 19.969 12.719 1 96.06 21 ALA B C 1
ATOM 1514 O O . ALA B 1 21 ? -9.484 20.703 11.727 1 96.06 21 ALA B O 1
ATOM 1515 N N . PHE B 1 22 ? -10.07 18.719 12.648 1 93.62 22 PHE B N 1
ATOM 1516 C CA . PHE B 1 22 ? -10.508 18.141 11.383 1 93.62 22 PHE B CA 1
ATOM 1517 C C . PHE B 1 22 ? -12.031 18.016 11.336 1 93.62 22 PHE B C 1
ATOM 1519 O O . PHE B 1 22 ? -12.57 17.281 10.5 1 93.62 22 PHE B O 1
ATOM 1526 N N . GLY B 1 23 ? -12.703 18.656 12.25 1 91.31 23 GLY B N 1
ATOM 1527 C CA . GLY B 1 23 ? -14.156 18.734 12.195 1 91.31 23 GLY B CA 1
ATOM 1528 C C . GLY B 1 23 ? -14.812 17.375 12.062 1 91.31 23 GLY B C 1
ATOM 1529 O O . GLY B 1 23 ? -14.547 16.469 12.852 1 91.31 23 GLY B O 1
ATOM 1530 N N . ALA B 1 24 ? -15.562 17.141 10.867 1 90.38 24 ALA B N 1
ATOM 1531 C CA . ALA B 1 24 ? -16.359 15.938 10.641 1 90.38 24 ALA B CA 1
ATOM 1532 C C . ALA B 1 24 ? -15.477 14.703 10.555 1 90.38 24 ALA B C 1
ATOM 1534 O O . ALA B 1 24 ? -15.883 13.602 10.938 1 90.38 24 ALA B O 1
ATOM 1535 N N . SER B 1 25 ? -14.242 14.922 10.102 1 92.12 25 SER B N 1
ATOM 1536 C CA . SER B 1 25 ? -13.312 13.805 9.969 1 92.12 25 SER B CA 1
ATOM 1537 C C . SER B 1 25 ? -12.414 13.688 11.188 1 92.12 25 SER B C 1
ATOM 1539 O O . SER B 1 25 ? -11.445 12.922 11.18 1 92.12 25 SER B O 1
ATOM 1541 N N . GLY B 1 26 ? -12.719 14.445 12.164 1 94.56 26 GLY B N 1
ATOM 1542 C CA . GLY B 1 26 ? -11.836 14.57 13.312 1 94.56 26 GLY B CA 1
ATOM 1543 C C . GLY B 1 26 ? -11.539 13.242 13.984 1 94.56 26 GLY B C 1
ATOM 1544 O O . GLY B 1 26 ? -10.375 12.922 14.234 1 94.56 26 GLY B O 1
ATOM 1545 N N . ARG B 1 27 ? -12.523 12.531 14.234 1 96.06 27 ARG B N 1
ATOM 1546 C CA . ARG B 1 27 ? -12.32 11.273 14.945 1 96.06 27 ARG B CA 1
ATOM 1547 C C . ARG B 1 27 ? -11.539 10.281 14.086 1 96.06 27 ARG B C 1
ATOM 1549 O O . ARG B 1 27 ? -10.648 9.594 14.578 1 96.06 27 ARG B O 1
ATOM 1556 N N . MET B 1 28 ? -11.836 10.242 12.852 1 95.44 28 MET B N 1
ATOM 1557 C CA . MET B 1 28 ? -11.117 9.367 11.93 1 95.44 28 MET B CA 1
ATOM 1558 C C . MET B 1 28 ? -9.633 9.695 11.906 1 95.44 28 MET B C 1
ATOM 1560 O O . MET B 1 28 ? -8.789 8.797 11.977 1 95.44 28 MET B O 1
ATOM 1564 N N . VAL B 1 29 ? -9.305 10.969 11.82 1 96.69 29 VAL B N 1
ATOM 1565 C CA . VAL B 1 29 ? -7.918 11.406 11.758 1 96.69 29 VAL B CA 1
ATOM 1566 C C . VAL B 1 29 ? -7.246 11.18 13.109 1 96.69 29 VAL B C 1
ATOM 1568 O O . VAL B 1 29 ? -6.094 10.742 13.172 1 96.69 29 VAL B O 1
ATOM 1571 N N . ALA B 1 30 ? -7.992 11.43 14.164 1 98.06 30 ALA B N 1
ATOM 1572 C CA . ALA B 1 30 ? -7.445 11.242 15.5 1 98.06 30 ALA B CA 1
ATOM 1573 C C . ALA B 1 30 ? -7.109 9.773 15.75 1 98.06 30 ALA B C 1
ATOM 1575 O O . ALA B 1 30 ? -6.129 9.461 16.438 1 98.06 30 ALA B O 1
ATOM 1576 N N . ASP B 1 31 ? -7.918 8.883 15.211 1 98 31 ASP B N 1
ATOM 1577 C CA . ASP B 1 31 ? -7.68 7.449 15.367 1 98 31 ASP B CA 1
ATOM 1578 C C . ASP B 1 31 ? -6.477 7 14.539 1 98 31 ASP B C 1
ATOM 1580 O O . ASP B 1 31 ? -5.84 5.992 14.852 1 98 31 ASP B O 1
ATOM 1584 N N . LEU B 1 32 ? -6.168 7.707 13.516 1 97.94 32 LEU B N 1
ATOM 1585 C CA . LEU B 1 32 ? -5.043 7.395 12.641 1 97.94 32 LEU B CA 1
ATOM 1586 C C . LEU B 1 32 ? -3.719 7.621 13.359 1 97.94 32 LEU B C 1
ATOM 1588 O O . LEU B 1 32 ? -2.77 6.855 13.172 1 97.94 32 LEU B O 1
ATOM 1592 N N . VAL B 1 33 ? -3.654 8.578 14.211 1 98.69 33 VAL B N 1
ATOM 1593 C CA . VAL B 1 33 ? -2.408 9.07 14.789 1 98.69 33 VAL B CA 1
ATOM 1594 C C . VAL B 1 33 ? -1.769 7.98 15.648 1 98.69 33 VAL B C 1
ATOM 1596 O O . VAL B 1 33 ? -0.614 7.605 15.422 1 98.69 33 VAL B O 1
ATOM 1599 N N . PRO B 1 34 ? -2.475 7.352 16.625 1 98.75 34 PRO B N 1
ATOM 1600 C CA . PRO B 1 34 ? -1.835 6.281 17.391 1 98.75 34 PRO B CA 1
ATOM 1601 C C . PRO B 1 34 ? -1.468 5.074 16.531 1 98.75 34 PRO B C 1
ATOM 1603 O O . PRO B 1 34 ? -0.484 4.387 16.812 1 98.75 34 PRO B O 1
ATOM 1606 N N . ALA B 1 35 ? -2.246 4.824 15.508 1 98.69 35 ALA B N 1
ATOM 1607 C CA . ALA B 1 35 ? -1.94 3.721 14.609 1 98.69 35 ALA B CA 1
ATOM 1608 C C . ALA B 1 35 ? -0.644 3.977 13.844 1 98.69 35 ALA B C 1
ATOM 1610 O O . ALA B 1 35 ? 0.169 3.066 13.664 1 98.69 35 ALA B O 1
ATOM 1611 N N . LEU B 1 36 ? -0.466 5.191 13.414 1 98.75 36 LEU B N 1
ATOM 1612 C CA . LEU B 1 36 ? 0.765 5.562 12.727 1 98.75 36 LEU B CA 1
ATOM 1613 C C . LEU B 1 36 ? 1.969 5.434 13.648 1 98.75 36 LEU B C 1
ATOM 1615 O O . LEU B 1 36 ? 3.027 4.953 13.234 1 98.75 36 LEU B O 1
ATOM 1619 N N . ARG B 1 37 ? 1.81 5.828 14.914 1 98.56 37 ARG B N 1
ATOM 1620 C CA . ARG B 1 37 ? 2.869 5.66 15.898 1 98.56 37 ARG B CA 1
ATOM 1621 C C . ARG B 1 37 ? 3.271 4.195 16.031 1 98.56 37 ARG B C 1
ATOM 1623 O O . ARG B 1 37 ? 4.461 3.877 16.109 1 98.56 37 ARG B O 1
ATOM 1630 N N . ARG B 1 38 ? 2.281 3.424 16.047 1 98.25 38 ARG B N 1
ATOM 1631 C CA . ARG B 1 38 ? 2.49 1.994 16.25 1 98.25 38 ARG B CA 1
ATOM 1632 C C . ARG B 1 38 ? 3.199 1.372 15.047 1 98.25 38 ARG B C 1
ATOM 1634 O O . ARG B 1 38 ? 4.113 0.56 15.211 1 98.25 38 ARG B O 1
ATOM 1641 N N . ASP B 1 39 ? 2.857 1.757 13.93 1 98.06 39 ASP B N 1
ATOM 1642 C CA . ASP B 1 39 ? 3.248 1.029 12.727 1 98.06 39 ASP B CA 1
ATOM 1643 C C . ASP B 1 39 ? 4.535 1.598 12.133 1 98.06 39 ASP B C 1
ATOM 1645 O O . ASP B 1 39 ? 5.168 0.962 11.289 1 98.06 39 ASP B O 1
ATOM 1649 N N . ASP B 1 40 ? 4.914 2.824 12.492 1 98.25 40 ASP B N 1
ATOM 1650 C CA . ASP B 1 40 ? 6.18 3.416 12.062 1 98.25 40 ASP B CA 1
ATOM 1651 C C . ASP B 1 40 ? 7.012 3.848 13.273 1 98.25 40 ASP B C 1
ATOM 1653 O O . ASP B 1 40 ? 6.891 4.98 13.742 1 98.25 40 ASP B O 1
ATOM 1657 N N . PRO B 1 41 ? 7.906 3.055 13.633 1 95.25 41 PRO B N 1
ATOM 1658 C CA . PRO B 1 41 ? 8.711 3.398 14.812 1 95.25 41 PRO B CA 1
ATOM 1659 C C . PRO B 1 41 ? 9.633 4.586 14.57 1 95.25 41 PRO B C 1
ATOM 1661 O O . PRO B 1 41 ? 10.164 5.172 15.516 1 95.25 41 PRO B O 1
ATOM 1664 N N . GLU B 1 42 ? 9.781 5.004 13.336 1 95.56 42 GLU B N 1
ATOM 1665 C CA . GLU B 1 42 ? 10.688 6.098 13.008 1 95.56 42 GLU B CA 1
ATOM 1666 C C . GLU B 1 42 ? 9.922 7.395 12.758 1 95.56 42 GLU B C 1
ATOM 1668 O O . GLU B 1 42 ? 10.469 8.344 12.195 1 95.56 42 GLU B O 1
ATOM 1673 N N . PHE B 1 43 ? 8.703 7.414 13.117 1 98.25 43 PHE B N 1
ATOM 1674 C CA . PHE B 1 43 ? 7.887 8.602 12.891 1 98.25 43 PHE B CA 1
ATOM 1675 C C . PHE B 1 43 ? 8.523 9.828 13.531 1 98.25 43 PHE B C 1
ATOM 1677 O O . PHE B 1 43 ? 9.25 9.703 14.516 1 98.25 43 PHE B O 1
ATOM 1684 N N . LEU B 1 44 ? 8.266 10.992 12.938 1 98.62 44 LEU B N 1
ATOM 1685 C CA . LEU B 1 44 ? 8.578 12.289 13.531 1 98.62 44 LEU B CA 1
ATOM 1686 C C . LEU B 1 44 ? 7.305 13.055 13.859 1 98.62 44 LEU B C 1
ATOM 1688 O O . LEU B 1 44 ? 6.41 13.172 13.023 1 98.62 44 LEU B O 1
ATOM 1692 N N . SER B 1 45 ? 7.223 13.523 15.047 1 98.88 45 SER B N 1
ATOM 1693 C CA . SER B 1 45 ? 6.047 14.25 15.523 1 98.88 45 SER B CA 1
ATOM 1694 C C . SER B 1 45 ? 6.441 15.383 16.469 1 98.88 45 SER B C 1
ATOM 1696 O O . SER B 1 45 ? 7.246 15.18 17.375 1 98.88 45 SER B O 1
ATOM 1698 N N . PHE B 1 46 ? 5.879 16.516 16.219 1 98.94 46 PHE B N 1
ATOM 1699 C CA . PHE B 1 46 ? 6.191 17.703 17.016 1 98.94 46 PHE B CA 1
ATOM 1700 C C . PHE B 1 46 ? 4.918 18.391 17.484 1 98.94 46 PHE B C 1
ATOM 1702 O O . PHE B 1 46 ? 3.891 18.344 16.797 1 98.94 46 PHE B O 1
ATOM 1709 N N . VAL B 1 47 ? 5.055 19 18.609 1 98.88 47 VAL B N 1
ATOM 1710 C CA . VAL B 1 47 ? 3.945 19.781 19.156 1 98.88 47 VAL B CA 1
ATOM 1711 C C . VAL B 1 47 ? 4.383 21.219 19.375 1 98.88 47 VAL B C 1
ATOM 1713 O O . VAL B 1 47 ? 5.562 21.484 19.625 1 98.88 47 VAL B O 1
ATOM 1716 N N . ALA B 1 48 ? 3.484 22.094 19.141 1 98.88 48 ALA B N 1
ATOM 1717 C CA . ALA B 1 48 ? 3.629 23.5 19.516 1 98.88 48 ALA B CA 1
ATOM 1718 C C . ALA B 1 48 ? 2.848 23.812 20.781 1 98.88 48 ALA B C 1
ATOM 1720 O O . ALA B 1 48 ? 1.673 23.453 20.906 1 98.88 48 ALA B O 1
ATOM 1721 N N . GLU B 1 49 ? 3.5 24.422 21.656 1 98.06 49 GLU B N 1
ATOM 1722 C CA . GLU B 1 49 ? 2.887 24.781 22.938 1 98.06 49 GLU B CA 1
ATOM 1723 C C . GLU B 1 49 ? 2.965 26.281 23.188 1 98.06 49 GLU B C 1
ATOM 1725 O O . GLU B 1 49 ? 3.943 26.938 22.797 1 98.06 49 GLU B O 1
ATOM 1730 N N . ASP B 1 50 ? 1.897 26.781 23.719 1 96.88 50 ASP B N 1
ATOM 1731 C CA . ASP B 1 50 ? 1.832 28.156 24.188 1 96.88 50 ASP B CA 1
ATOM 1732 C C . ASP B 1 50 ? 1.227 28.234 25.594 1 96.88 50 ASP B C 1
ATOM 1734 O O . ASP B 1 50 ? 0.071 27.844 25.797 1 96.88 50 ASP B O 1
ATOM 1738 N N . GLY B 1 51 ? 2.01 28.734 26.672 1 93.12 51 GLY B N 1
ATOM 1739 C CA . GLY B 1 51 ? 1.528 28.828 28.031 1 93.12 51 GLY B CA 1
ATOM 1740 C C . GLY B 1 51 ? 1.121 27.484 28.625 1 93.12 51 GLY B C 1
ATOM 1741 O O . GLY B 1 51 ? 0.101 27.391 29.297 1 93.12 51 GLY B O 1
ATOM 1742 N N . GLY B 1 52 ? 1.778 26.406 28.172 1 91.81 52 GLY B N 1
ATOM 1743 C CA . GLY B 1 52 ? 1.519 25.078 28.719 1 91.81 52 GLY B CA 1
ATOM 1744 C C . GLY B 1 52 ? 0.413 24.344 27.984 1 91.81 52 GLY B C 1
ATOM 1745 O O . GLY B 1 52 ? 0.137 23.172 28.266 1 91.81 52 GLY B O 1
ATOM 1746 N N . THR B 1 53 ? -0.14 25.016 27.031 1 95.88 53 THR B N 1
ATOM 1747 C CA . THR B 1 53 ? -1.216 24.406 26.266 1 95.88 53 THR B CA 1
ATOM 1748 C C . THR B 1 53 ? -0.725 24.016 24.875 1 95.88 53 THR B C 1
ATOM 1750 O O . THR B 1 53 ? -0.029 24.781 24.219 1 95.88 53 THR B O 1
ATOM 1753 N N . LEU B 1 54 ? -1.086 22.781 24.469 1 98.12 54 LEU B N 1
ATOM 1754 C CA . LEU B 1 54 ? -0.772 22.359 23.109 1 98.12 54 LEU B CA 1
ATOM 1755 C C . LEU B 1 54 ? -1.675 23.047 22.094 1 98.12 54 LEU B C 1
ATOM 1757 O O . LEU B 1 54 ? -2.9 22.969 22.188 1 98.12 54 LEU B O 1
ATOM 1761 N N . ILE B 1 55 ? -1.086 23.734 21.141 1 98.62 55 ILE B N 1
ATOM 1762 C CA . ILE B 1 55 ? -1.897 24.516 20.203 1 98.62 55 ILE B CA 1
ATOM 1763 C C . ILE B 1 55 ? -1.693 24 18.781 1 98.62 55 ILE B C 1
ATOM 1765 O O . ILE B 1 55 ? -2.418 24.391 17.859 1 98.62 55 ILE B O 1
ATOM 1769 N N . GLY B 1 56 ? -0.737 23.109 18.578 1 98.88 56 GLY B N 1
ATOM 1770 C CA . GLY B 1 56 ? -0.479 22.547 17.266 1 98.88 56 GLY B CA 1
ATOM 1771 C C . GLY B 1 56 ? 0.254 21.219 17.312 1 98.88 56 GLY B C 1
ATOM 1772 O O . GLY B 1 56 ? 0.875 20.875 18.328 1 98.88 56 GLY B O 1
ATOM 1773 N N . HIS B 1 57 ? 0.171 20.453 16.266 1 98.88 57 HIS B N 1
ATOM 1774 C CA . HIS B 1 57 ? 0.769 19.141 16.109 1 98.88 57 HIS B CA 1
ATOM 1775 C C . HIS B 1 57 ? 1.044 18.828 14.641 1 98.88 57 HIS B C 1
ATOM 1777 O O . HIS B 1 57 ? 0.239 19.156 13.766 1 98.88 57 HIS B O 1
ATOM 1783 N N . VAL B 1 58 ? 2.176 18.312 14.352 1 98.94 58 VAL B N 1
ATOM 1784 C CA . VAL B 1 58 ? 2.498 17.828 13.016 1 98.94 58 VAL B CA 1
ATOM 1785 C C . VAL B 1 58 ? 3.17 16.469 13.102 1 98.94 58 VAL B C 1
ATOM 1787 O O . VAL B 1 58 ? 3.945 16.203 14.023 1 98.94 58 VAL B O 1
ATOM 1790 N N . MET B 1 59 ? 2.859 15.641 12.148 1 98.88 59 MET B N 1
ATOM 1791 C CA . MET B 1 59 ? 3.424 14.297 12.141 1 98.88 59 MET B CA 1
ATOM 1792 C C . MET B 1 59 ? 3.889 13.914 10.742 1 98.88 59 MET B C 1
ATOM 1794 O O . MET B 1 59 ? 3.273 14.305 9.75 1 98.88 59 MET B O 1
ATOM 1798 N N . PHE B 1 60 ? 4.984 13.25 10.648 1 98.88 60 PHE B N 1
ATOM 1799 C CA . PHE B 1 60 ? 5.57 12.656 9.453 1 98.88 60 PHE B CA 1
ATOM 1800 C C . PHE B 1 60 ? 5.797 11.164 9.641 1 98.88 60 PHE B C 1
ATOM 1802 O O . PHE B 1 60 ? 6.418 10.742 10.617 1 98.88 60 PHE B O 1
ATOM 1809 N N . THR B 1 61 ? 5.25 10.383 8.75 1 98.69 61 THR B N 1
ATOM 1810 C CA . THR B 1 61 ? 5.449 8.938 8.836 1 98.69 61 THR B CA 1
ATOM 1811 C C . THR B 1 61 ? 6.02 8.398 7.531 1 98.69 61 THR B C 1
ATOM 1813 O O . THR B 1 61 ? 5.805 8.977 6.465 1 98.69 61 THR B O 1
ATOM 1816 N N . ARG B 1 62 ? 6.738 7.316 7.68 1 98 62 ARG B N 1
ATOM 1817 C CA . ARG B 1 62 ? 7.465 6.715 6.566 1 98 62 ARG B CA 1
ATOM 1818 C C . ARG B 1 62 ? 6.512 6.023 5.602 1 98 62 ARG B C 1
ATOM 1820 O O . ARG B 1 62 ? 5.668 5.227 6.016 1 98 62 ARG B O 1
ATOM 1827 N N . SER B 1 63 ? 6.641 6.277 4.312 1 98.38 63 SER B N 1
ATOM 1828 C CA . SER B 1 63 ? 6.059 5.594 3.16 1 98.38 63 SER B CA 1
ATOM 1829 C C . SER B 1 63 ? 7.125 5.262 2.121 1 98.38 63 SER B C 1
ATOM 1831 O O . SER B 1 63 ? 8.312 5.203 2.441 1 98.38 63 SER B O 1
ATOM 1833 N N . LEU B 1 64 ? 6.688 4.891 0.917 1 98.62 64 LEU B N 1
ATOM 1834 C CA . LEU B 1 64 ? 7.664 4.539 -0.106 1 98.62 64 LEU B CA 1
ATOM 1835 C C . LEU B 1 64 ? 7.406 5.309 -1.396 1 98.62 64 LEU B C 1
ATOM 1837 O O . LEU B 1 64 ? 6.254 5.586 -1.736 1 98.62 64 LEU B O 1
ATOM 1841 N N . LEU B 1 65 ? 8.414 5.707 -2.008 1 98.69 65 LEU B N 1
ATOM 1842 C CA . LEU B 1 65 ? 8.391 6.023 -3.432 1 98.69 65 LEU B CA 1
ATOM 1843 C C . LEU B 1 65 ? 8.836 4.82 -4.262 1 98.69 65 LEU B C 1
ATOM 1845 O O . LEU B 1 65 ? 9.969 4.352 -4.121 1 98.69 65 LEU B O 1
ATOM 1849 N N . ASP B 1 66 ? 7.941 4.297 -4.98 1 98.56 66 ASP B N 1
ATOM 1850 C CA . ASP B 1 66 ? 8.258 3.254 -5.953 1 98.56 66 ASP B CA 1
ATOM 1851 C C . ASP B 1 66 ? 8.945 3.842 -7.18 1 98.56 66 ASP B C 1
ATOM 1853 O O . ASP B 1 66 ? 8.312 4.031 -8.219 1 98.56 66 ASP B O 1
ATOM 1857 N N . ALA B 1 67 ? 10.266 4.113 -7.043 1 97.69 67 ALA B N 1
ATOM 1858 C CA . ALA B 1 67 ? 11.07 4.684 -8.125 1 97.69 67 ALA B CA 1
ATOM 1859 C C . ALA B 1 67 ? 11.469 3.615 -9.141 1 97.69 67 ALA B C 1
ATOM 1861 O O . ALA B 1 67 ? 11.375 2.42 -8.859 1 97.69 67 ALA B O 1
ATOM 1862 N N . PRO B 1 68 ? 11.883 4.02 -10.352 1 94.88 68 PRO B N 1
ATOM 1863 C CA . PRO B 1 68 ? 12.195 3.049 -11.406 1 94.88 68 PRO B CA 1
ATOM 1864 C C . PRO B 1 68 ? 13.273 2.053 -10.992 1 94.88 68 PRO B C 1
ATOM 1866 O O . PRO B 1 68 ? 13.188 0.87 -11.328 1 94.88 68 PRO B O 1
ATOM 1869 N N . ASP B 1 69 ? 14.219 2.482 -10.156 1 94 69 ASP B N 1
ATOM 1870 C CA . ASP B 1 69 ? 15.375 1.612 -9.945 1 94 69 ASP B CA 1
ATOM 1871 C C . ASP B 1 69 ? 15.422 1.102 -8.508 1 94 69 ASP B C 1
ATOM 1873 O O . ASP B 1 69 ? 16.156 0.162 -8.203 1 94 69 ASP B O 1
ATOM 1877 N N . ARG B 1 70 ? 14.664 1.723 -7.656 1 95.81 70 ARG B N 1
ATOM 1878 C CA . ARG B 1 70 ? 14.695 1.307 -6.258 1 95.81 70 ARG B CA 1
ATOM 1879 C C . ARG B 1 70 ? 13.492 1.86 -5.5 1 95.81 70 ARG B C 1
ATOM 1881 O O . ARG B 1 70 ? 12.836 2.801 -5.961 1 95.81 70 ARG B O 1
ATOM 1888 N N . LEU B 1 71 ? 13.234 1.284 -4.383 1 97.44 71 LEU B N 1
ATOM 1889 C CA . LEU B 1 71 ? 12.305 1.866 -3.414 1 97.44 71 LEU B CA 1
ATOM 1890 C C . LEU B 1 71 ? 13.016 2.898 -2.541 1 97.44 71 LEU B C 1
ATOM 1892 O O . LEU B 1 71 ? 14.102 2.639 -2.021 1 97.44 71 LEU B O 1
ATOM 1896 N N . ILE B 1 72 ? 12.406 4.031 -2.463 1 97.75 72 ILE B N 1
ATOM 1897 C CA . ILE B 1 72 ? 12.977 5.098 -1.649 1 97.75 72 ILE B CA 1
ATOM 1898 C C . ILE B 1 72 ? 12.047 5.418 -0.481 1 97.75 72 ILE B C 1
ATOM 1900 O O . ILE B 1 72 ? 10.891 5.781 -0.685 1 97.75 72 ILE B O 1
ATOM 1904 N N . PRO B 1 73 ? 12.5 5.25 0.8 1 97.81 73 PRO B N 1
ATOM 1905 C CA . PRO B 1 73 ? 11.68 5.719 1.92 1 97.81 73 PRO B CA 1
ATOM 1906 C C . PRO B 1 73 ? 11.438 7.227 1.885 1 97.81 73 PRO B C 1
ATOM 1908 O O . PRO B 1 73 ? 12.375 8 1.672 1 97.81 73 PRO B O 1
ATOM 1911 N N . VAL B 1 74 ? 10.234 7.613 1.985 1 98.62 74 VAL B N 1
ATOM 1912 C CA . VAL B 1 74 ? 9.883 9.031 1.997 1 98.62 74 VAL B CA 1
ATOM 1913 C C . VAL B 1 74 ? 8.844 9.289 3.086 1 98.62 74 VAL B C 1
ATOM 1915 O O . VAL B 1 74 ? 7.992 8.438 3.357 1 98.62 74 VAL B O 1
ATOM 1918 N N . PRO B 1 75 ? 8.906 10.438 3.668 1 98.75 75 PRO B N 1
ATOM 1919 C CA . PRO B 1 75 ? 7.887 10.797 4.656 1 98.75 75 PRO B CA 1
ATOM 1920 C C . PRO B 1 75 ? 6.617 11.352 4.02 1 98.75 75 PRO B C 1
ATOM 1922 O O . PRO B 1 75 ? 6.676 11.977 2.961 1 98.75 75 PRO B O 1
ATOM 1925 N N . VAL B 1 76 ? 5.551 11.102 4.684 1 98.81 76 VAL B N 1
ATOM 1926 C CA . VAL B 1 76 ? 4.266 11.734 4.41 1 98.81 76 VAL B CA 1
ATOM 1927 C C . VAL B 1 76 ? 3.854 12.602 5.602 1 98.81 76 VAL B C 1
ATOM 1929 O O . VAL B 1 76 ? 3.887 12.141 6.746 1 98.81 76 VAL B O 1
ATOM 1932 N N . LEU B 1 77 ? 3.619 13.852 5.285 1 98.75 77 LEU B N 1
ATOM 1933 C CA . LEU B 1 77 ? 3.096 14.758 6.301 1 98.75 77 LEU B CA 1
ATOM 1934 C C . LEU B 1 77 ? 1.599 14.547 6.5 1 98.75 77 LEU B C 1
ATOM 1936 O O . LEU B 1 77 ? 0.8 14.859 5.617 1 98.75 77 LEU B O 1
ATOM 1940 N N . SER B 1 78 ? 1.149 13.969 7.484 1 97.12 78 SER B N 1
ATOM 1941 C CA . SER B 1 78 ? -0.229 13.75 7.91 1 97.12 78 SER B CA 1
ATOM 1942 C C . SER B 1 78 ? -0.289 13.25 9.352 1 97.12 78 SER B C 1
ATOM 1944 O O . SER B 1 78 ? 0.294 12.219 9.68 1 97.12 78 SER B O 1
ATOM 1946 N N . PRO B 1 79 ? -0.921 13.938 10.242 1 97.88 79 PRO B N 1
ATOM 1947 C CA . PRO B 1 79 ? -1.688 15.164 10.023 1 97.88 79 PRO B CA 1
ATOM 1948 C C . PRO B 1 79 ? -0.928 16.422 10.453 1 97.88 79 PRO B C 1
ATOM 1950 O O . PRO B 1 79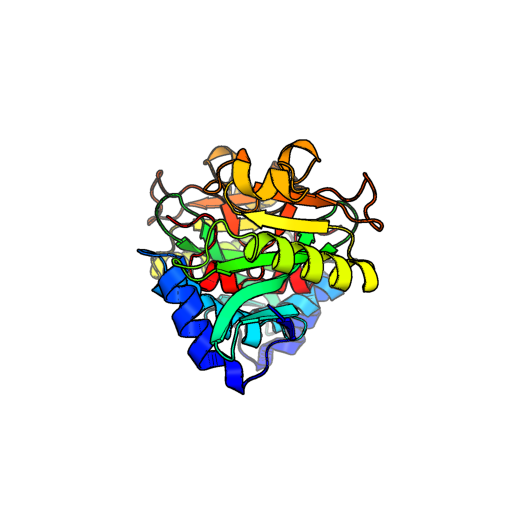 ? 0.156 16.328 11.031 1 97.88 79 PRO B O 1
ATOM 1953 N N . LEU B 1 80 ? -1.36 17.5 10.055 1 98.62 80 LEU B N 1
ATOM 1954 C CA . LEU B 1 80 ? -1.094 18.812 10.641 1 98.62 80 LEU B CA 1
ATOM 1955 C C . LEU B 1 80 ? -2.348 19.375 11.297 1 98.62 80 LEU B C 1
ATOM 1957 O O . LEU B 1 80 ? -3.377 19.547 10.641 1 98.62 80 LEU B O 1
ATOM 1961 N N . SER B 1 81 ? -2.23 19.641 12.586 1 98.56 81 SER B N 1
ATOM 1962 C CA . SER B 1 81 ? -3.387 20.094 13.352 1 98.56 81 SER B CA 1
ATOM 1963 C C . SER B 1 81 ? -3.059 21.344 14.164 1 98.56 81 SER B C 1
ATOM 1965 O O . SER B 1 81 ? -2.051 21.391 14.875 1 98.56 81 SER B O 1
ATOM 1967 N N . VAL B 1 82 ? -3.875 22.297 14.031 1 98.62 82 VAL B N 1
ATOM 1968 C CA . VAL B 1 82 ? -3.783 23.531 14.82 1 98.62 82 VAL B CA 1
ATOM 1969 C C . VAL B 1 82 ? -5.121 23.812 15.5 1 98.62 82 VAL B C 1
ATOM 1971 O O . VAL B 1 82 ? -6.18 23.672 14.875 1 98.62 82 VAL B O 1
ATOM 1974 N N . ALA B 1 83 ? -5.07 24.141 16.75 1 97.81 83 ALA B N 1
ATOM 1975 C CA . ALA B 1 83 ? -6.297 24.5 17.453 1 97.81 83 ALA B CA 1
ATOM 1976 C C . ALA B 1 83 ? -7.07 25.562 16.688 1 97.81 83 ALA B C 1
ATOM 1978 O O . ALA B 1 83 ? -6.492 26.547 16.234 1 97.81 83 ALA B O 1
ATOM 1979 N N . PRO B 1 84 ? -8.352 25.344 16.578 1 96.06 84 PRO B N 1
ATOM 1980 C CA . PRO B 1 84 ? -9.141 26.266 15.766 1 96.06 84 PRO B CA 1
ATOM 1981 C C . PRO B 1 84 ? -8.953 27.734 16.188 1 96.06 84 PRO B C 1
ATOM 1983 O O . PRO B 1 84 ? -8.82 28.609 15.336 1 96.06 84 PRO B O 1
ATOM 1986 N N . GLU B 1 85 ? -8.82 28 17.422 1 95.62 85 GLU B N 1
ATOM 1987 C CA . GLU B 1 85 ? -8.703 29.359 17.938 1 95.62 85 GLU B CA 1
ATOM 1988 C C . GLU B 1 85 ? -7.309 29.922 17.688 1 95.62 85 GLU B C 1
ATOM 1990 O O . GLU B 1 85 ? -7.074 31.125 17.906 1 95.62 85 GLU B O 1
ATOM 1995 N N . ARG B 1 86 ? -6.406 29.109 17.281 1 96.81 86 ARG B N 1
ATOM 1996 C CA . ARG B 1 86 ? -5.023 29.531 17.062 1 96.81 86 ARG B CA 1
ATOM 1997 C C . ARG B 1 86 ? -4.648 29.438 15.586 1 96.81 86 ARG B C 1
ATOM 1999 O O . ARG B 1 86 ? -3.473 29.547 15.227 1 96.81 86 ARG B O 1
ATOM 2006 N N . GLN B 1 87 ? -5.66 29.141 14.703 1 94.56 87 GLN B N 1
ATOM 2007 C CA . GLN B 1 87 ? -5.414 29.047 13.273 1 94.56 87 GLN B CA 1
ATOM 2008 C C . GLN B 1 87 ? -5.18 30.422 12.656 1 94.56 87 GLN B C 1
ATOM 2010 O O . GLN B 1 87 ? -5.57 31.438 13.227 1 94.56 87 GLN B O 1
ATOM 2015 N N . ARG B 1 88 ? -4.453 30.5 11.633 1 95.25 88 ARG B N 1
ATOM 2016 C CA . ARG B 1 88 ? -4.117 31.703 10.875 1 95.25 88 ARG B CA 1
ATOM 2017 C C . ARG B 1 88 ? -3.236 32.625 11.695 1 95.25 88 ARG B C 1
ATOM 2019 O O . ARG B 1 88 ? -3.348 33.875 11.586 1 95.25 88 ARG B O 1
ATOM 2026 N N . GLN B 1 89 ? -2.502 32 12.547 1 96.94 89 GLN B N 1
ATOM 2027 C CA . GLN B 1 89 ? -1.57 32.75 13.383 1 96.94 89 GLN B CA 1
ATOM 2028 C C . GLN B 1 89 ? -0.138 32.25 13.188 1 96.94 89 GLN B C 1
ATOM 2030 O O . GLN B 1 89 ? 0.742 32.562 13.992 1 96.94 89 GLN B O 1
ATOM 2035 N N . GLY B 1 90 ? 0.056 31.422 12.172 1 97.44 90 GLY B N 1
ATOM 2036 C CA . GLY B 1 90 ? 1.4 31 11.805 1 97.44 90 GLY B CA 1
ATOM 2037 C C . GLY B 1 90 ? 1.84 29.719 12.492 1 97.44 90 GLY B C 1
ATOM 2038 O O . GLY B 1 90 ? 2.953 29.25 12.266 1 97.44 90 GLY B O 1
ATOM 2039 N N . VAL B 1 91 ? 1.021 29.078 13.312 1 98.44 91 VAL B N 1
ATOM 2040 C CA . VAL B 1 91 ? 1.365 27.891 14.086 1 98.44 91 VAL B CA 1
ATOM 2041 C C . VAL B 1 91 ? 1.682 26.734 13.141 1 98.44 91 VAL B C 1
ATOM 2043 O O . VAL B 1 91 ? 2.713 26.062 13.281 1 98.44 91 VAL B O 1
ATOM 2046 N N . GLY B 1 92 ? 0.793 26.531 12.156 1 98.5 92 GLY B N 1
ATOM 2047 C CA . GLY B 1 92 ? 1.007 25.453 11.195 1 98.5 92 GLY B CA 1
ATOM 2048 C C . GLY B 1 92 ? 2.297 25.609 10.414 1 98.5 92 GLY B C 1
ATOM 2049 O O . GLY B 1 92 ? 3.066 24.656 10.289 1 98.5 92 GLY B O 1
ATOM 2050 N N . GLY B 1 93 ? 2.49 26.781 9.938 1 98.44 93 GLY B N 1
ATOM 2051 C CA . GLY B 1 93 ? 3.715 27.062 9.203 1 98.44 93 GLY B CA 1
ATOM 2052 C C . GLY B 1 93 ? 4.969 26.828 10.023 1 98.44 93 GLY B C 1
ATOM 2053 O O . GLY B 1 93 ? 5.957 26.281 9.516 1 98.44 93 GLY B O 1
ATOM 2054 N N . ALA B 1 94 ? 4.961 27.25 11.258 1 98.69 94 ALA B N 1
ATOM 2055 C CA . ALA B 1 94 ? 6.094 27.031 12.148 1 98.69 94 ALA B CA 1
ATOM 2056 C C . ALA B 1 94 ? 6.367 25.547 12.352 1 98.69 94 ALA B C 1
ATOM 2058 O O . ALA B 1 94 ? 7.52 25.109 12.383 1 98.69 94 ALA B O 1
ATOM 2059 N N . LEU B 1 95 ? 5.328 24.766 12.508 1 98.81 95 LEU B N 1
ATOM 2060 C CA . LEU B 1 95 ? 5.441 23.328 12.68 1 98.81 95 LEU B CA 1
ATOM 2061 C C . LEU B 1 95 ? 6.02 22.672 11.422 1 98.81 95 LEU B C 1
ATOM 2063 O O . LEU B 1 95 ? 6.895 21.812 11.516 1 98.81 95 LEU B O 1
ATOM 2067 N N . ILE B 1 96 ? 5.527 23.094 10.242 1 98.81 96 ILE B N 1
ATOM 2068 C CA . ILE B 1 96 ? 6.031 22.578 8.977 1 98.81 96 ILE B CA 1
ATOM 2069 C C . ILE B 1 96 ? 7.523 22.891 8.844 1 98.81 96 ILE B C 1
ATOM 2071 O O . ILE B 1 96 ? 8.328 21.984 8.57 1 98.81 96 ILE B O 1
ATOM 2075 N N . ARG B 1 97 ? 7.891 24.125 9.07 1 98.62 97 ARG B N 1
ATOM 2076 C CA . ARG B 1 97 ? 9.281 24.531 8.945 1 98.62 97 ARG B CA 1
ATOM 2077 C C . ARG B 1 97 ? 10.18 23.734 9.883 1 98.62 97 ARG B C 1
ATOM 2079 O O . ARG B 1 97 ? 11.266 23.297 9.492 1 98.62 97 ARG B O 1
ATOM 2086 N N . HIS B 1 98 ? 9.727 23.578 11.086 1 98.75 98 HIS B N 1
ATOM 2087 C CA . HIS B 1 98 ? 10.5 22.797 12.055 1 98.75 98 HIS B CA 1
ATOM 2088 C C . HIS B 1 98 ? 10.672 21.359 11.586 1 98.75 98 HIS B C 1
ATOM 2090 O O . HIS B 1 98 ? 11.781 20.812 11.617 1 98.75 98 HIS B O 1
ATOM 2096 N N . GLY B 1 99 ? 9.562 20.75 11.211 1 98.75 99 GLY B N 1
ATOM 2097 C CA . GLY B 1 99 ? 9.617 19.375 10.719 1 98.75 99 GLY B CA 1
ATOM 2098 C C . GLY B 1 99 ? 10.516 19.219 9.508 1 98.75 99 GLY B C 1
ATOM 2099 O O . GLY B 1 99 ? 11.305 18.281 9.438 1 98.75 99 GLY B O 1
ATOM 2100 N N . VAL B 1 100 ? 10.422 20.125 8.57 1 98.62 100 VAL B N 1
ATOM 2101 C CA . VAL B 1 100 ? 11.234 20.094 7.352 1 98.62 100 VAL B CA 1
ATOM 2102 C C . VAL B 1 100 ? 12.711 20.203 7.715 1 98.62 100 VAL B C 1
ATOM 2104 O O . VAL B 1 100 ? 13.539 19.469 7.18 1 98.62 100 VAL B O 1
ATOM 2107 N N . ALA B 1 101 ? 13.047 21.094 8.594 1 98.38 101 ALA B N 1
ATOM 2108 C CA . ALA B 1 101 ? 14.43 21.234 9.039 1 98.38 101 ALA B CA 1
ATOM 2109 C C . ALA B 1 101 ? 14.961 19.938 9.633 1 98.38 101 ALA B C 1
ATOM 2111 O O . ALA B 1 101 ? 16.094 19.547 9.367 1 98.38 101 ALA B O 1
ATOM 2112 N N . GLU B 1 102 ? 14.188 19.281 10.438 1 98.38 102 GLU B N 1
ATOM 2113 C CA . GLU B 1 102 ? 14.586 18.016 11.055 1 98.38 102 GLU B CA 1
ATOM 2114 C C . GLU B 1 102 ? 14.766 16.922 10 1 98.38 102 GLU B C 1
ATOM 2116 O O . GLU B 1 102 ? 15.695 16.109 10.086 1 98.38 102 GLU B O 1
ATOM 2121 N N . LEU B 1 103 ? 13.914 16.906 9.008 1 98.25 103 LEU B N 1
ATOM 2122 C CA . LEU B 1 103 ? 13.969 15.898 7.953 1 98.25 103 LEU B CA 1
ATOM 2123 C C . LEU B 1 103 ? 15.164 16.141 7.035 1 98.25 103 LEU B C 1
ATOM 2125 O O . LEU B 1 103 ? 15.773 15.195 6.535 1 98.25 103 LEU B O 1
ATOM 2129 N N . GLU B 1 104 ? 15.469 17.375 6.828 1 97.62 104 GLU B N 1
ATOM 2130 C CA . GLU B 1 104 ? 16.641 17.719 6.023 1 97.62 104 GLU B CA 1
ATOM 2131 C C . GLU B 1 104 ? 17.922 17.172 6.656 1 97.62 104 GLU B C 1
ATOM 2133 O O . GLU B 1 104 ? 18.812 16.703 5.953 1 97.62 104 GLU B O 1
ATOM 2138 N N . LYS B 1 105 ? 17.984 17.219 7.957 1 97.56 105 LYS B N 1
ATOM 2139 C CA . LYS B 1 105 ? 19.141 16.703 8.68 1 97.56 105 LYS B CA 1
ATOM 2140 C C . LYS B 1 105 ? 19.312 15.203 8.445 1 97.56 105 LYS B C 1
ATOM 2142 O O . LYS B 1 105 ? 20.391 14.656 8.656 1 97.56 105 LYS B O 1
ATOM 2147 N N . ARG B 1 106 ? 18.281 14.586 8.086 1 96.56 106 ARG B N 1
ATOM 2148 C CA . ARG B 1 106 ? 18.281 13.133 7.902 1 96.56 106 ARG B CA 1
ATOM 2149 C C . ARG B 1 106 ? 18.453 12.773 6.43 1 96.56 106 ARG B C 1
ATOM 2151 O O . ARG B 1 106 ? 18.266 11.617 6.047 1 96.56 106 ARG B O 1
ATOM 2158 N N . ASP B 1 107 ? 18.672 13.734 5.551 1 96.75 107 ASP B N 1
ATOM 2159 C CA . ASP B 1 107 ? 18.922 13.578 4.121 1 96.75 107 ASP B CA 1
ATOM 2160 C C . ASP B 1 107 ? 17.703 12.992 3.412 1 96.75 107 ASP B C 1
ATOM 2162 O O . ASP B 1 107 ? 17.844 12.188 2.49 1 96.75 107 ASP B O 1
ATOM 2166 N N . VAL B 1 108 ? 16.578 13.289 3.871 1 97.25 108 VAL B N 1
ATOM 2167 C CA . VAL B 1 108 ? 15.32 12.945 3.209 1 97.25 108 VAL B CA 1
ATOM 2168 C C . VAL B 1 108 ? 15.188 13.734 1.907 1 97.25 108 VAL B C 1
ATOM 2170 O O . VAL B 1 108 ? 15.391 14.953 1.889 1 97.25 108 VAL B O 1
ATOM 2173 N N . PRO B 1 109 ? 14.836 13.117 0.816 1 98.5 109 PRO B N 1
ATOM 2174 C CA . PRO B 1 109 ? 14.836 13.844 -0.458 1 98.5 109 PRO B CA 1
ATOM 2175 C C . PRO B 1 109 ? 13.492 14.516 -0.751 1 98.5 109 PRO B C 1
ATOM 2177 O O . PRO B 1 109 ? 13.438 15.492 -1.501 1 98.5 109 PRO B O 1
ATOM 2180 N N . LEU B 1 110 ? 12.414 13.914 -0.233 1 98.75 110 LEU B N 1
ATOM 2181 C CA . LEU B 1 110 ? 11.055 14.305 -0.596 1 98.75 110 LEU B CA 1
ATOM 2182 C C . LEU B 1 110 ? 10.117 14.211 0.607 1 98.75 110 LEU B C 1
ATOM 2184 O O . LEU B 1 110 ? 10.219 13.273 1.4 1 98.75 110 LEU B O 1
ATOM 2188 N N . ILE B 1 111 ? 9.234 15.109 0.723 1 98.94 111 ILE B N 1
ATOM 2189 C CA . ILE B 1 111 ? 8.102 15.016 1.635 1 98.94 111 ILE B CA 1
ATOM 2190 C C . ILE B 1 111 ? 6.793 15.078 0.842 1 98.94 111 ILE B C 1
ATOM 2192 O O . ILE B 1 111 ? 6.59 16 0.042 1 98.94 111 ILE B O 1
ATOM 2196 N N . PHE B 1 112 ? 5.938 14.117 1.058 1 98.94 112 PHE B N 1
ATOM 2197 C CA . PHE B 1 112 ? 4.652 14.109 0.366 1 98.94 112 PHE B CA 1
ATOM 2198 C C . PHE B 1 112 ? 3.525 14.492 1.316 1 98.94 112 PHE B C 1
ATOM 2200 O O . PHE B 1 112 ? 3.676 14.398 2.537 1 98.94 112 PHE B O 1
ATOM 2207 N N . LEU B 1 113 ? 2.393 14.945 0.781 1 98.5 113 LEU B N 1
ATOM 2208 C CA . LEU B 1 113 ? 1.167 15.109 1.554 1 98.5 113 LEU B CA 1
ATOM 2209 C C . LEU B 1 113 ? -0.048 15.188 0.636 1 98.5 113 LEU B C 1
ATOM 2211 O O . LEU B 1 113 ? 0.097 15.297 -0.584 1 98.5 113 LEU B O 1
ATOM 2215 N N . GLU B 1 114 ? -1.209 15.016 1.22 1 97.75 114 GLU B N 1
ATOM 2216 C CA . GLU B 1 114 ? -2.516 15.367 0.674 1 97.75 114 GLU B CA 1
ATOM 2217 C C . GLU B 1 114 ? -3.148 16.516 1.452 1 97.75 114 GLU B C 1
ATOM 2219 O O . GLU B 1 114 ? -3.342 16.422 2.666 1 97.75 114 GLU B O 1
ATOM 2224 N N . GLY B 1 115 ? -3.48 17.578 0.776 1 96.88 115 GLY B N 1
ATOM 2225 C CA . GLY B 1 115 ? -4.066 18.688 1.512 1 96.88 115 GLY B CA 1
ATOM 2226 C C . GLY B 1 115 ? -4.391 19.875 0.633 1 96.88 115 GLY B C 1
ATOM 2227 O O . GLY B 1 115 ? -4.395 19.766 -0.595 1 96.88 115 GLY B O 1
ATOM 2228 N N . ASP B 1 116 ? -4.719 21 1.205 1 96.88 116 ASP B N 1
ATOM 2229 C CA . ASP B 1 116 ? -5.117 22.219 0.512 1 96.88 116 ASP B CA 1
ATOM 2230 C C . ASP B 1 116 ? -3.934 22.844 -0.23 1 96.88 116 ASP B C 1
ATOM 2232 O O . ASP B 1 116 ? -3.004 23.359 0.394 1 96.88 116 ASP B O 1
ATOM 2236 N N . PRO B 1 117 ? -4.055 22.844 -1.549 1 97.44 117 PRO B N 1
ATOM 2237 C CA . PRO B 1 117 ? -2.904 23.328 -2.311 1 97.44 117 PRO B CA 1
ATOM 2238 C C . PRO B 1 117 ? -2.59 24.797 -2.029 1 97.44 117 PRO B C 1
ATOM 2240 O O . PRO B 1 117 ? -1.422 25.188 -2.033 1 97.44 117 PRO B O 1
ATOM 2243 N N . ALA B 1 118 ? -3.574 25.547 -1.812 1 97.25 118 ALA B N 1
ATOM 2244 C CA . ALA B 1 118 ? -3.35 26.969 -1.552 1 97.25 118 ALA B CA 1
ATOM 2245 C C . ALA B 1 118 ? -2.555 27.172 -0.265 1 97.25 118 ALA B C 1
ATOM 2247 O O . ALA B 1 118 ? -1.661 28.016 -0.207 1 97.25 118 ALA B O 1
ATOM 2248 N N . TYR B 1 119 ? -2.898 26.391 0.676 1 97.56 119 TYR B N 1
ATOM 2249 C CA . TYR B 1 119 ? -2.209 26.5 1.956 1 97.56 119 TYR B CA 1
ATOM 2250 C C . TYR B 1 119 ? -0.773 26 1.851 1 97.56 119 TYR B C 1
ATOM 2252 O O . TYR B 1 119 ? 0.167 26.719 2.223 1 97.56 119 TYR B O 1
ATOM 2260 N N . TYR B 1 120 ? -0.549 24.859 1.335 1 98.25 120 TYR B N 1
ATOM 2261 C CA . TYR B 1 120 ? 0.75 24.203 1.397 1 98.25 120 TYR B CA 1
ATOM 2262 C C . TYR B 1 120 ? 1.709 24.781 0.365 1 98.25 120 TYR B C 1
ATOM 2264 O O . TYR B 1 120 ? 2.928 24.719 0.533 1 98.25 120 TYR B O 1
ATOM 2272 N N . ALA B 1 121 ? 1.144 25.375 -0.682 1 97.38 121 ALA B N 1
ATOM 2273 C CA . ALA B 1 121 ? 1.99 26.062 -1.65 1 97.38 121 ALA B CA 1
ATOM 2274 C C . ALA B 1 121 ? 2.801 27.156 -0.981 1 97.38 121 ALA B C 1
ATOM 2276 O O . ALA B 1 121 ? 3.949 27.422 -1.356 1 97.38 121 ALA B O 1
ATOM 2277 N N . ARG B 1 122 ? 2.248 27.766 0.029 1 97.12 122 ARG B N 1
ATOM 2278 C CA . ARG B 1 122 ? 2.914 28.844 0.76 1 97.12 122 ARG B CA 1
ATOM 2279 C C . ARG B 1 122 ? 4.105 28.312 1.548 1 97.12 122 ARG B C 1
ATOM 2281 O O . ARG B 1 122 ? 4.949 29.078 2.008 1 97.12 122 ARG B O 1
ATOM 2288 N N . HIS B 1 123 ? 4.113 27.047 1.701 1 97.06 123 HIS B N 1
ATOM 2289 C CA . HIS B 1 123 ? 5.148 26.438 2.539 1 97.06 123 HIS B CA 1
ATOM 2290 C C . HIS B 1 123 ? 6.094 25.578 1.715 1 97.06 123 HIS B C 1
ATOM 2292 O O . HIS B 1 123 ? 6.848 24.781 2.268 1 97.06 123 HIS B O 1
ATOM 2298 N N . GLY B 1 124 ? 6.008 25.641 0.382 1 97.19 124 GLY B N 1
ATOM 2299 C CA . GLY B 1 124 ? 7.031 25.031 -0.452 1 97.19 124 GLY B CA 1
ATOM 2300 C C . GLY B 1 124 ? 6.57 23.75 -1.115 1 97.19 124 GLY B C 1
ATOM 2301 O O . GLY B 1 124 ? 7.328 23.109 -1.852 1 97.19 124 GLY B O 1
ATOM 2302 N N . PHE B 1 125 ? 5.352 23.391 -0.945 1 98.69 125 PHE B N 1
ATOM 2303 C CA . PHE B 1 125 ? 4.82 22.203 -1.603 1 98.69 125 PHE B CA 1
ATOM 2304 C C . PHE B 1 125 ? 4.305 22.547 -2.996 1 98.69 125 PHE B C 1
ATOM 2306 O O . PHE B 1 125 ? 3.83 23.656 -3.236 1 98.69 125 PHE B O 1
ATOM 2313 N N . VAL B 1 126 ? 4.391 21.594 -3.91 1 98.19 126 VAL B N 1
ATOM 2314 C CA . VAL B 1 126 ? 3.893 21.734 -5.273 1 98.19 126 VAL B CA 1
ATOM 2315 C C . VAL B 1 126 ? 3.141 20.469 -5.68 1 98.19 126 VAL B C 1
ATOM 2317 O O . VAL B 1 126 ? 3.338 19.406 -5.086 1 98.19 126 VAL B O 1
ATOM 2320 N N . PRO B 1 127 ? 2.246 20.594 -6.641 1 98.19 127 PRO B N 1
ATOM 2321 C CA . PRO B 1 127 ? 1.567 19.375 -7.102 1 98.19 127 PRO B CA 1
ATOM 2322 C C . PRO B 1 127 ? 2.541 18.297 -7.555 1 98.19 127 PRO B C 1
ATOM 2324 O O . PRO B 1 127 ? 3.457 18.562 -8.336 1 98.19 127 PRO B O 1
ATOM 2327 N N . GLY B 1 128 ? 2.379 17.094 -7.047 1 98.44 128 GLY B N 1
ATOM 2328 C CA . GLY B 1 128 ? 3.287 15.992 -7.316 1 98.44 128 GLY B CA 1
ATOM 2329 C C . GLY B 1 128 ? 3.342 15.617 -8.781 1 98.44 128 GLY B C 1
ATOM 2330 O O . GLY B 1 128 ? 4.41 15.281 -9.305 1 98.44 128 GLY B O 1
ATOM 2331 N N . GLY B 1 129 ? 2.148 15.633 -9.422 1 97.88 129 GLY B N 1
ATOM 2332 C CA . GLY B 1 129 ? 2.074 15.258 -10.828 1 97.88 129 GLY B CA 1
ATOM 2333 C C . GLY B 1 129 ? 3.016 16.062 -11.703 1 97.88 129 GLY B C 1
ATOM 2334 O O . GLY B 1 129 ? 3.562 15.539 -12.68 1 97.88 129 GLY B O 1
ATOM 2335 N N . ASP B 1 130 ? 3.301 17.234 -11.391 1 94.88 130 ASP B N 1
ATOM 2336 C CA . ASP B 1 130 ? 4.145 18.141 -12.164 1 94.88 130 ASP B CA 1
ATOM 2337 C C . ASP B 1 130 ? 5.609 17.719 -12.109 1 94.88 130 ASP B C 1
ATOM 2339 O O . ASP B 1 130 ? 6.414 18.125 -12.945 1 94.88 130 ASP B O 1
ATOM 2343 N N . LEU B 1 131 ? 5.926 16.953 -11.102 1 97 131 LEU B N 1
ATOM 2344 C CA . LEU B 1 131 ? 7.316 16.547 -10.914 1 97 131 LEU B CA 1
ATOM 2345 C C . LEU B 1 131 ? 7.508 15.07 -11.234 1 97 131 LEU B C 1
ATOM 2347 O O . LEU B 1 131 ? 8.539 14.492 -10.898 1 97 131 LEU B O 1
ATOM 2351 N N . GLY B 1 132 ? 6.52 14.445 -11.812 1 97.19 132 GLY B N 1
ATOM 2352 C CA . GLY B 1 132 ? 6.66 13.07 -12.266 1 97.19 132 GLY B CA 1
ATOM 2353 C C . GLY B 1 132 ? 6.254 12.047 -11.219 1 97.19 132 GLY B C 1
ATOM 2354 O O . GLY B 1 132 ? 6.59 10.867 -11.336 1 97.19 132 GLY B O 1
ATOM 2355 N N . PHE B 1 133 ? 5.609 12.516 -10.18 1 98.75 133 PHE B N 1
ATOM 2356 C CA . PHE B 1 133 ? 5.137 11.594 -9.164 1 98.75 133 PHE B CA 1
ATOM 2357 C C . PHE B 1 133 ? 3.689 11.188 -9.43 1 98.75 133 PHE B C 1
ATOM 2359 O O . PHE B 1 133 ? 2.879 12.016 -9.852 1 98.75 133 PHE B O 1
ATOM 2366 N N . ARG B 1 134 ? 3.396 9.961 -9.266 1 98.81 134 ARG B N 1
ATOM 2367 C CA . ARG B 1 134 ? 2.039 9.445 -9.398 1 98.81 134 ARG B CA 1
ATOM 2368 C C . ARG B 1 134 ? 1.368 9.305 -8.039 1 98.81 134 ARG B C 1
ATOM 2370 O O . ARG B 1 134 ? 1.965 8.766 -7.102 1 98.81 134 ARG B O 1
ATOM 2377 N N . LYS B 1 135 ? 0.098 9.797 -7.945 1 98.69 135 LYS B N 1
ATOM 2378 C CA . LYS B 1 135 ? -0.671 9.695 -6.707 1 98.69 135 LYS B CA 1
ATOM 2379 C C . LYS B 1 135 ? -1.119 8.266 -6.453 1 98.69 135 LYS B C 1
ATOM 2381 O O . LYS B 1 135 ? -1.378 7.508 -7.395 1 98.69 135 LYS B O 1
ATOM 2386 N N . PRO B 1 136 ? -1.21 7.898 -5.203 1 97.94 136 PRO B N 1
ATOM 2387 C CA . PRO B 1 136 ? -1.527 6.52 -4.836 1 97.94 136 PRO B CA 1
ATOM 2388 C C . PRO B 1 136 ? -3.002 6.176 -5.039 1 97.94 136 PRO B C 1
ATOM 2390 O O . PRO B 1 136 ? -3.377 5 -5.016 1 97.94 136 PRO B O 1
ATOM 2393 N N . SER B 1 137 ? -3.842 7.199 -5.207 1 98.19 137 SER B N 1
ATOM 2394 C CA . SER B 1 137 ? -5.285 6.996 -5.281 1 98.19 137 SER B CA 1
ATOM 2395 C C . SER B 1 137 ? -5.926 7.938 -6.297 1 98.19 137 SER B C 1
ATOM 2397 O O . SER B 1 137 ? -5.562 9.109 -6.379 1 98.19 137 SER B O 1
ATOM 2399 N N . LEU B 1 138 ? -6.926 7.391 -6.969 1 97.56 138 LEU B N 1
ATOM 2400 C CA . LEU B 1 138 ? -7.688 8.203 -7.91 1 97.56 138 LEU B CA 1
ATOM 2401 C C . LEU B 1 138 ? -8.617 9.164 -7.172 1 97.56 138 LEU B C 1
ATOM 2403 O O . LEU B 1 138 ? -9.125 10.117 -7.762 1 97.56 138 LEU B O 1
ATOM 2407 N N . ARG B 1 139 ? -8.758 8.984 -5.902 1 96.81 139 ARG B N 1
ATOM 2408 C CA . ARG B 1 139 ? -9.664 9.805 -5.102 1 96.81 139 ARG B CA 1
ATOM 2409 C C . ARG B 1 139 ? -8.992 11.102 -4.676 1 96.81 139 ARG B C 1
ATOM 2411 O O . ARG B 1 139 ? -9.656 12.031 -4.203 1 96.81 139 ARG B O 1
ATOM 2418 N N . ILE B 1 140 ? -7.75 11.125 -4.766 1 97.81 140 ILE B N 1
ATOM 2419 C CA . ILE B 1 140 ? -7.02 12.336 -4.406 1 97.81 140 ILE B CA 1
ATOM 2420 C C . ILE B 1 140 ? -7.07 13.328 -5.562 1 97.81 140 ILE B C 1
ATOM 2422 O O . ILE B 1 140 ? -6.562 13.055 -6.652 1 97.81 140 ILE B O 1
ATOM 2426 N N . PRO B 1 141 ? -7.664 14.516 -5.344 1 97 141 PRO B N 1
ATOM 2427 C CA . PRO B 1 141 ? -7.543 15.523 -6.398 1 97 141 PRO B CA 1
ATOM 2428 C C . PRO B 1 141 ? -6.09 15.805 -6.781 1 97 141 PRO B C 1
ATOM 2430 O O . PRO B 1 141 ? -5.211 15.82 -5.918 1 97 141 PRO B O 1
ATOM 2433 N N . ASP B 1 142 ? -5.895 16.031 -8.039 1 97.31 142 ASP B N 1
ATOM 2434 C CA . ASP B 1 142 ? -4.539 16.188 -8.555 1 97.31 142 ASP B CA 1
ATOM 2435 C C . ASP B 1 142 ? -3.787 17.281 -7.793 1 97.31 142 ASP B C 1
ATOM 2437 O O . ASP B 1 142 ? -2.65 17.062 -7.363 1 97.31 142 ASP B O 1
ATOM 2441 N N . ALA B 1 143 ? -4.449 18.391 -7.539 1 97.38 143 ALA B N 1
ATOM 2442 C CA . ALA B 1 143 ? -3.797 19.531 -6.91 1 97.38 143 ALA B CA 1
ATOM 2443 C C . ALA B 1 143 ? -3.521 19.266 -5.434 1 97.38 143 ALA B C 1
ATOM 2445 O O . ALA B 1 143 ? -2.674 19.922 -4.828 1 97.38 143 ALA B O 1
ATOM 2446 N N . ALA B 1 144 ? -4.25 18.312 -4.852 1 97.94 144 ALA B N 1
ATOM 2447 C CA . ALA B 1 144 ? -4.129 18.031 -3.424 1 97.94 144 ALA B CA 1
ATOM 2448 C C . ALA B 1 144 ? -2.984 17.062 -3.146 1 97.94 144 ALA B C 1
ATOM 2450 O O . ALA B 1 144 ? -2.562 16.906 -2 1 97.94 144 ALA B O 1
ATOM 2451 N N . PHE B 1 145 ? -2.604 16.344 -4.176 1 98.81 145 PHE B N 1
ATOM 2452 C CA . PHE B 1 145 ? -1.415 15.5 -4.074 1 98.81 145 PHE B CA 1
ATOM 2453 C C . PHE B 1 145 ? -0.151 16.328 -4.273 1 98.81 145 PHE B C 1
ATOM 2455 O O . PHE B 1 145 ? 0.186 16.688 -5.398 1 98.81 145 PHE B O 1
ATOM 2462 N N . GLN B 1 146 ? 0.576 16.562 -3.162 1 98.88 146 GLN B N 1
ATOM 2463 C CA . GLN B 1 146 ? 1.661 17.531 -3.219 1 98.88 146 GLN B CA 1
ATOM 2464 C C . GLN B 1 146 ? 2.961 16.938 -2.68 1 98.88 146 GLN B C 1
ATOM 2466 O O . GLN B 1 146 ? 2.941 15.938 -1.969 1 98.88 146 GLN B O 1
ATOM 2471 N N . VAL B 1 147 ? 4.113 17.562 -3.059 1 98.88 147 VAL B N 1
ATOM 2472 C CA . VAL B 1 147 ? 5.449 17.125 -2.676 1 98.88 147 VAL B CA 1
ATOM 2473 C C . VAL B 1 147 ? 6.348 18.328 -2.447 1 98.88 147 VAL B C 1
ATOM 2475 O O . VAL B 1 147 ? 6.152 19.375 -3.057 1 98.88 147 VAL B O 1
ATOM 2478 N N . MET B 1 148 ? 7.219 18.172 -1.546 1 98.75 148 MET B N 1
ATOM 2479 C CA . MET B 1 148 ? 8.297 19.141 -1.33 1 98.75 148 MET B CA 1
ATOM 2480 C C . MET B 1 148 ? 9.656 18.484 -1.532 1 98.75 148 MET B C 1
ATOM 2482 O O . MET B 1 148 ? 10.078 17.656 -0.722 1 98.75 148 MET B O 1
ATOM 2486 N N . PRO B 1 149 ? 10.352 18.812 -2.643 1 98.5 149 PRO B N 1
ATOM 2487 C CA . PRO B 1 149 ? 11.734 18.359 -2.787 1 98.5 149 PRO B CA 1
ATOM 2488 C C . PRO B 1 149 ? 12.688 19.031 -1.801 1 98.5 149 PRO B C 1
ATOM 2490 O O . PRO B 1 149 ? 12.57 20.234 -1.556 1 98.5 149 PRO B O 1
ATOM 2493 N N . LEU B 1 150 ? 13.531 18.234 -1.174 1 98.44 150 LEU B N 1
ATOM 2494 C CA . LEU B 1 150 ? 14.562 18.75 -0.276 1 98.44 150 LEU B CA 1
ATOM 2495 C C . LEU B 1 150 ? 15.938 18.656 -0.922 1 98.44 150 LEU B C 1
ATOM 2497 O O . LEU B 1 150 ? 16.047 18.375 -2.117 1 98.44 150 LEU B O 1
ATOM 2501 N N . ALA B 1 151 ? 16.922 18.938 -0.191 1 97.62 151 ALA B N 1
ATOM 2502 C CA . ALA B 1 151 ? 18.266 19.094 -0.746 1 97.62 151 ALA B CA 1
ATOM 2503 C C . ALA B 1 151 ? 18.75 17.781 -1.354 1 97.62 151 ALA B C 1
ATOM 2505 O O . ALA B 1 151 ? 19.484 17.781 -2.352 1 97.62 151 ALA B O 1
ATOM 2506 N N . ALA B 1 152 ? 18.359 16.688 -0.856 1 98.12 152 ALA B N 1
ATOM 2507 C CA . ALA B 1 152 ? 18.844 15.375 -1.278 1 98.12 152 ALA B CA 1
ATOM 2508 C C . ALA B 1 152 ? 18.078 14.867 -2.498 1 98.12 152 ALA B C 1
ATOM 2510 O O . ALA B 1 152 ? 18.391 13.797 -3.035 1 98.12 152 ALA B O 1
ATOM 2511 N N . HIS B 1 153 ? 17.094 15.602 -2.932 1 97.94 153 HIS B N 1
ATOM 2512 C CA . HIS B 1 153 ? 16.281 15.188 -4.07 1 97.94 153 HIS B CA 1
ATOM 2513 C C . HIS B 1 153 ? 17.094 15.227 -5.363 1 97.94 153 HIS B C 1
ATOM 2515 O O . HIS B 1 153 ? 17.906 16.125 -5.562 1 97.94 153 HIS B O 1
ATOM 2521 N N . ARG B 1 154 ? 16.875 14.273 -6.188 1 97.25 154 ARG B N 1
ATOM 2522 C CA . ARG B 1 154 ? 17.359 14.227 -7.562 1 97.25 154 ARG B CA 1
ATOM 2523 C C . ARG B 1 154 ? 16.203 14.062 -8.547 1 97.25 154 ARG B C 1
ATOM 2525 O O . ARG B 1 154 ? 15.234 13.367 -8.266 1 97.25 154 ARG B O 1
ATOM 2532 N N . PRO B 1 155 ? 16.312 14.656 -9.742 1 94.88 155 PRO B N 1
ATOM 2533 C CA . PRO B 1 155 ? 15.203 14.68 -10.703 1 94.88 155 PRO B CA 1
ATOM 2534 C C . PRO B 1 155 ? 14.773 13.281 -11.141 1 94.88 155 PRO B C 1
ATOM 2536 O O . PRO B 1 155 ? 13.617 13.086 -11.531 1 94.88 155 PRO B O 1
ATOM 2539 N N . GLU B 1 156 ? 15.68 12.367 -11.016 1 95.44 156 GLU B N 1
ATOM 2540 C CA . GLU B 1 156 ? 15.359 11.016 -11.484 1 95.44 156 GLU B CA 1
ATOM 2541 C C . GLU B 1 156 ? 14.5 10.273 -10.469 1 95.44 156 GLU B C 1
ATOM 2543 O O . GLU B 1 156 ? 13.953 9.211 -10.773 1 95.44 156 GLU B O 1
ATOM 2548 N N . MET B 1 157 ? 14.414 10.859 -9.25 1 97.25 157 MET B N 1
ATOM 2549 C CA . MET B 1 157 ? 13.586 10.234 -8.219 1 97.25 157 MET B CA 1
ATOM 2550 C C . MET B 1 157 ? 12.102 10.477 -8.5 1 97.25 157 MET B C 1
ATOM 2552 O O . MET B 1 157 ? 11.484 11.344 -7.887 1 97.25 157 MET B O 1
ATOM 2556 N N . THR B 1 158 ? 11.562 9.742 -9.438 1 98.12 158 THR B N 1
ATOM 2557 C CA . THR B 1 158 ? 10.141 9.773 -9.773 1 98.12 158 THR B CA 1
ATOM 2558 C C . THR B 1 158 ? 9.477 8.43 -9.477 1 98.12 158 THR B C 1
ATOM 2560 O O . THR B 1 158 ? 10.148 7.48 -9.07 1 98.12 158 THR B O 1
ATOM 2563 N N . GLY B 1 159 ? 8.172 8.438 -9.633 1 98.38 159 GLY B N 1
ATOM 2564 C CA . GLY B 1 159 ? 7.469 7.18 -9.438 1 98.38 159 GLY B CA 1
ATOM 2565 C C . GLY B 1 159 ? 6.188 7.328 -8.641 1 98.38 159 GLY B C 1
ATOM 2566 O O . GLY B 1 159 ? 5.629 8.422 -8.555 1 98.38 159 GLY B O 1
ATOM 2567 N N . THR B 1 160 ? 5.715 6.234 -8.18 1 98.75 160 THR B N 1
ATOM 2568 C CA . THR B 1 160 ? 4.43 6.168 -7.492 1 98.75 160 THR B CA 1
ATOM 2569 C C . THR B 1 160 ? 4.617 6.234 -5.98 1 98.75 160 THR B C 1
ATOM 2571 O O . THR B 1 160 ? 5.461 5.531 -5.422 1 98.75 160 THR B O 1
ATOM 2574 N N . LEU B 1 161 ? 3.926 7.121 -5.348 1 98.88 161 LEU B N 1
ATOM 2575 C CA . LEU B 1 161 ? 3.896 7.09 -3.889 1 98.88 161 LEU B CA 1
ATOM 2576 C C . LEU B 1 161 ? 3.105 5.887 -3.385 1 98.88 161 LEU B C 1
ATOM 2578 O O . LEU B 1 161 ? 1.989 5.637 -3.848 1 98.88 161 LEU B O 1
ATOM 2582 N N . VAL B 1 162 ? 3.66 5.152 -2.469 1 98.75 162 VAL B N 1
ATOM 2583 C CA . VAL B 1 162 ? 3.033 4.016 -1.807 1 98.75 162 VAL B CA 1
ATOM 2584 C C . VAL B 1 162 ? 2.861 4.312 -0.319 1 98.75 162 VAL B C 1
ATOM 2586 O O . VAL B 1 162 ? 3.832 4.297 0.44 1 98.75 162 VAL B O 1
ATOM 2589 N N . TYR B 1 163 ? 1.645 4.492 0.115 1 98.5 163 TYR B N 1
ATOM 2590 C CA . TYR B 1 163 ? 1.367 4.863 1.498 1 98.5 163 TYR B CA 1
ATOM 2591 C C . TYR B 1 163 ? 1.649 3.701 2.441 1 98.5 163 TYR B C 1
ATOM 2593 O O . TYR B 1 163 ? 1.471 2.537 2.074 1 98.5 163 TYR B O 1
ATOM 2601 N N . LEU B 1 164 ? 2.109 4.098 3.643 1 97.94 164 LEU B N 1
ATOM 2602 C CA . LEU B 1 164 ? 2.035 3.139 4.738 1 97.94 164 LEU B CA 1
ATOM 2603 C C . LEU B 1 164 ? 0.642 2.523 4.828 1 97.94 164 LEU B C 1
ATOM 2605 O O . LEU B 1 164 ? -0.362 3.229 4.703 1 97.94 164 LEU B O 1
ATOM 2609 N N . HIS B 1 165 ? 0.602 1.233 5.023 1 97.5 165 HIS B N 1
ATOM 2610 C CA . HIS B 1 165 ? -0.654 0.494 4.988 1 97.5 165 HIS B CA 1
ATOM 2611 C C . HIS B 1 165 ? -1.654 1.057 5.992 1 97.5 165 HIS B C 1
ATOM 2613 O O . HIS B 1 165 ? -2.867 0.963 5.789 1 97.5 165 HIS B O 1
ATOM 2619 N N . THR B 1 166 ? -1.184 1.703 7.055 1 98.19 166 THR B N 1
ATOM 2620 C CA . THR B 1 166 ? -2.016 2.252 8.117 1 98.19 166 THR B CA 1
ATOM 2621 C C . THR B 1 166 ? -3.037 3.236 7.555 1 98.19 166 THR B C 1
ATOM 2623 O O . THR B 1 166 ? -4.176 3.291 8.023 1 98.19 166 THR B O 1
ATOM 2626 N N . PHE B 1 167 ? -2.645 4.012 6.574 1 98 167 PHE B N 1
ATOM 2627 C CA . PHE B 1 167 ? -3.557 4.969 5.965 1 98 167 PHE B CA 1
ATOM 2628 C C . PHE B 1 167 ? -4.723 4.254 5.293 1 98 167 PHE B C 1
ATOM 2630 O O . PHE B 1 167 ? -5.863 4.719 5.355 1 98 167 PHE B O 1
ATOM 2637 N N . TRP B 1 168 ? -4.449 3.154 4.66 1 97.38 168 TRP B N 1
ATOM 2638 C CA . TRP B 1 168 ? -5.48 2.361 3.998 1 97.38 168 TRP B CA 1
ATOM 2639 C C . TRP B 1 168 ? -6.363 1.653 5.02 1 97.38 168 TRP B C 1
ATOM 2641 O O . TRP B 1 168 ? -7.586 1.616 4.871 1 97.38 168 TRP B O 1
ATOM 2651 N N . ASP B 1 169 ? -5.68 1.108 6.082 1 96.25 169 ASP B N 1
ATOM 2652 C CA . ASP B 1 169 ? -6.426 0.409 7.125 1 96.25 169 ASP B CA 1
ATOM 2653 C C . ASP B 1 169 ? -7.465 1.323 7.766 1 96.25 169 ASP B C 1
ATOM 2655 O O . ASP B 1 169 ? -8.508 0.855 8.234 1 96.25 169 ASP B O 1
ATOM 2659 N N . HIS B 1 170 ? -7.211 2.639 7.742 1 96 170 HIS B N 1
ATOM 2660 C CA . HIS B 1 170 ? -8.102 3.602 8.375 1 96 170 HIS B CA 1
ATOM 2661 C C . HIS B 1 170 ? -8.922 4.363 7.336 1 96 170 HIS B C 1
ATOM 2663 O O . HIS B 1 170 ? -9.609 5.328 7.668 1 96 170 HIS B O 1
ATOM 2669 N N . ASP B 1 171 ? -8.812 3.973 6.062 1 94.88 171 ASP B N 1
ATOM 2670 C CA . ASP B 1 171 ? -9.531 4.582 4.949 1 94.88 171 ASP B CA 1
ATOM 2671 C C . ASP B 1 171 ? -9.32 6.094 4.918 1 94.88 171 ASP B C 1
ATOM 2673 O O . ASP B 1 171 ? -10.273 6.859 4.773 1 94.88 171 ASP B O 1
ATOM 2677 N N . CYS B 1 172 ? -8.016 6.504 5.07 1 94.62 172 CYS B N 1
ATOM 2678 C CA . CYS B 1 172 ? -7.703 7.922 5.176 1 94.62 172 CYS B CA 1
ATOM 2679 C C . CYS B 1 172 ? -7.016 8.43 3.912 1 94.62 172 CYS B C 1
ATOM 2681 O O . CYS B 1 172 ? -6.641 9.594 3.83 1 94.62 172 CYS B O 1
ATOM 2683 N N . VAL B 1 173 ? -6.871 7.527 2.926 1 96.5 173 VAL B N 1
ATOM 2684 C CA . VAL B 1 173 ? -6.312 7.938 1.642 1 96.5 173 VAL B CA 1
ATOM 2685 C C . VAL B 1 173 ? -7.422 8.477 0.742 1 96.5 173 VAL B C 1
ATOM 2687 O O . VAL B 1 173 ? -8.414 7.793 0.49 1 96.5 173 VAL B O 1
ATOM 2690 N N . GLY B 1 174 ? -7.23 9.656 0.283 1 92.38 174 GLY B N 1
ATOM 2691 C CA . GLY B 1 174 ? -8.289 10.258 -0.51 1 92.38 174 GLY B CA 1
ATOM 2692 C C . GLY B 1 174 ? -9.609 10.359 0.231 1 92.38 174 GLY B C 1
ATOM 2693 O O . GLY B 1 174 ? -10.648 9.977 -0.297 1 92.38 174 GLY B O 1
ATOM 2694 N N . LEU B 1 175 ? -9.641 10.828 1.415 1 81 175 LEU B N 1
ATOM 2695 C CA . LEU B 1 175 ? -10.781 10.812 2.326 1 81 175 LEU B CA 1
ATOM 2696 C C . LEU B 1 175 ? -12.078 11.125 1.581 1 81 175 LEU B C 1
ATOM 2698 O O . LEU B 1 175 ? -12.156 12.109 0.845 1 81 175 LEU B O 1
ATOM 2702 N N . ARG B 1 176 ? -13.016 10.109 1.637 1 68.38 176 ARG B N 1
ATOM 2703 C CA . ARG B 1 176 ? -14.336 10.023 1.021 1 68.38 176 ARG B CA 1
ATOM 2704 C C . ARG B 1 176 ? -15.305 10.992 1.673 1 68.38 176 ARG B C 1
ATOM 2706 O O . ARG B 1 176 ? -15.172 11.32 2.854 1 68.38 176 ARG B O 1
#

Secondary structure (DSSP, 8-state):
-EEEE--GGGHHHHHHHHHHHTGGGHHHHHHHHHHHHHH-TT-EEEEEEETTEEEEEEEEEEEEEE-SS-EEEEEEEEEEEE-GGGTTTTHHHHHHHHHHHHHHTTT--EEEEES-HHHHHTTT-EEGGGGTEEPS-TTS-GGGEEEEE-TT--TT--EEEE--HHHHHTT-TT--/-EEEE--GGGHHHHHHHHHHHTGGGHHHHHHHHHHHHHH-TT-EEEEEEETTEEEEEEEEEEEEEE-SS-EEEEEEEEEEEE-GGGTTTTHHHHHHHHHHHHHHTTT--EEEEES-HHHHHTTT-EEGGGGTEEPS-TTS-GGGEEEEE-TT--TT--EEEE--HHHHHTT-TT--

Sequence (352 aa):
MHIRAETPADHPAIDQLVEGAFGASGRMVADLVPALRRDDPEFLSFVAEDGGTLIGHVMFTRSLLDAPDRLIPVPVLSPLSVAPERQRQGVGGALIRHGVAELEKRDVPLIFLEGDPAYYARHGFVPGGDLGFRKPSLRIPDAAFQVMPLAAHRPEMTGTLVYLHTFWDHDCVGLRMHIRAETPADHPAIDQLVEGAFGASGRMVADLVPALRRDDPEFLSFVAEDGGTLIGHVMFTRSLLDAPDRLIPVPVLSPLSVAPERQRQGVGGALIRHGVAELEKRDVPLIFLEGDPAYYARHGFVPGGDLGFRKPSLRIPDAAFQVMPLAAHRPEMTGTLVYLHTFWDHDCVGLR

pLDDT: mean 97.27, std 3.0, range [67.75, 98.94]

InterPro domains:
  IPR000182 GNAT domain [PS51186] (1-153)
  IPR016181 Acyl-CoA N-acyltransferase [SSF55729] (1-132)

Nearest PDB structures (foldseek):
  2hv2-assembly1_D  TM=8.294E-01  e=2.053E-08  Enterococcus faecalis
  2i00-assembly2_C  TM=8.535E-01  e=5.516E-08  Enterococcus faecalis V583
  3n7z-assembly1_B  TM=8.406E-01  e=1.677E-07  Bacillus anthracis str. Sterne
  3n7z-assembly1_D  TM=8.450E-01  e=2.750E-07  Bacillus anthracis str. Sterne
  3n7z-assembly1_C  TM=8.282E-01  e=3.984E-07  Bacillus anthracis str. Sterne

Organism: Actinoplanes teichomyceticus (NCBI:txid1867)